Protein AF-A0A7V2WRG1-F1 (afdb_monomer_lite)

Structure (mmCIF, N/CA/C/O backbone):
data_AF-A0A7V2WRG1-F1
#
_entry.id   AF-A0A7V2WRG1-F1
#
loop_
_atom_site.group_PDB
_atom_site.id
_atom_site.type_symbol
_atom_site.label_atom_id
_atom_site.label_alt_id
_atom_site.label_comp_id
_atom_site.label_asym_id
_atom_site.label_entity_id
_atom_site.label_seq_id
_atom_site.pdbx_PDB_ins_code
_atom_site.Cartn_x
_atom_site.Cartn_y
_atom_site.Cartn_z
_atom_site.occupancy
_atom_site.B_iso_or_equiv
_atom_site.auth_seq_id
_atom_site.auth_comp_id
_atom_site.auth_asym_id
_atom_site.auth_atom_id
_atom_site.pdbx_PDB_model_num
ATOM 1 N N . MET A 1 1 ? 7.294 -21.183 -9.187 1.00 32.16 1 MET A N 1
ATOM 2 C CA . MET A 1 1 ? 8.563 -20.592 -9.661 1.00 32.16 1 MET A CA 1
ATOM 3 C C . MET A 1 1 ? 9.536 -20.656 -8.495 1.00 32.16 1 MET A C 1
ATOM 5 O O . MET A 1 1 ? 9.275 -20.019 -7.487 1.00 32.16 1 MET A O 1
ATOM 9 N N . ILE A 1 2 ? 10.554 -21.515 -8.558 1.00 26.09 2 ILE A N 1
ATOM 10 C CA . ILE A 1 2 ? 11.583 -21.594 -7.512 1.00 26.09 2 ILE A CA 1
ATOM 11 C C . ILE A 1 2 ? 12.592 -20.495 -7.839 1.00 26.09 2 ILE A C 1
ATOM 13 O O . ILE A 1 2 ? 13.328 -20.607 -8.816 1.00 26.09 2 ILE A O 1
ATOM 17 N N . LEU A 1 3 ? 12.572 -19.399 -7.081 1.00 34.22 3 LEU A N 1
ATOM 18 C CA . LEU A 1 3 ? 13.623 -18.389 -7.157 1.00 34.22 3 LEU A CA 1
ATOM 19 C C . LEU A 1 3 ? 14.890 -19.020 -6.568 1.00 34.22 3 LEU A C 1
ATOM 21 O O . LEU A 1 3 ? 14.953 -19.316 -5.376 1.00 34.22 3 LEU A O 1
ATOM 25 N N . HIS A 1 4 ? 15.878 -19.299 -7.416 1.00 38.72 4 HIS A N 1
ATOM 26 C CA . HIS A 1 4 ? 17.174 -19.842 -7.010 1.00 38.72 4 HIS A CA 1
ATOM 27 C C . HIS A 1 4 ? 18.020 -18.746 -6.336 1.00 38.72 4 HIS A C 1
ATOM 29 O O . HIS A 1 4 ? 19.005 -18.276 -6.893 1.00 38.72 4 HIS A O 1
ATOM 35 N N . LEU A 1 5 ? 17.639 -18.351 -5.117 1.00 47.91 5 LEU A N 1
ATOM 36 C CA . LEU A 1 5 ? 18.304 -17.304 -4.322 1.00 47.91 5 LEU A CA 1
ATOM 37 C C . LEU A 1 5 ? 19.679 -17.721 -3.756 1.00 47.91 5 LEU A C 1
ATOM 39 O O . LEU A 1 5 ? 20.337 -16.932 -3.088 1.00 47.91 5 LEU A O 1
ATOM 43 N N . ASN A 1 6 ? 20.130 -18.952 -4.017 1.00 47.25 6 ASN A N 1
ATOM 44 C CA . ASN A 1 6 ? 21.385 -19.498 -3.484 1.00 47.25 6 ASN A CA 1
ATOM 45 C C . ASN A 1 6 ? 22.584 -19.354 -4.445 1.00 47.25 6 ASN A C 1
ATOM 47 O O . ASN A 1 6 ? 23.668 -19.858 -4.144 1.00 47.25 6 ASN A O 1
ATOM 51 N N . ASP A 1 7 ? 22.418 -18.703 -5.600 1.00 56.53 7 ASP A N 1
ATOM 52 C CA . ASP A 1 7 ? 23.534 -18.401 -6.502 1.00 56.53 7 ASP A CA 1
ATOM 53 C C . ASP A 1 7 ? 24.287 -17.155 -6.005 1.00 56.53 7 ASP A C 1
ATOM 55 O O . ASP A 1 7 ? 23.718 -16.071 -5.899 1.00 56.53 7 ASP A O 1
ATOM 59 N N . LYS A 1 8 ? 25.590 -17.302 -5.728 1.00 58.03 8 LYS A N 1
ATOM 60 C CA . LYS A 1 8 ? 26.476 -16.220 -5.251 1.00 58.03 8 LYS A CA 1
ATOM 61 C C . LYS A 1 8 ? 26.601 -15.046 -6.233 1.00 58.03 8 LYS A C 1
ATOM 63 O O . LYS A 1 8 ? 27.118 -13.999 -5.856 1.00 58.03 8 LYS A O 1
ATOM 68 N N . ASN A 1 9 ? 26.148 -15.223 -7.473 1.00 62.94 9 ASN A N 1
ATOM 69 C CA . ASN A 1 9 ? 26.122 -14.204 -8.515 1.00 62.94 9 ASN A CA 1
ATOM 70 C C . ASN A 1 9 ? 24.710 -13.675 -8.811 1.00 62.94 9 ASN A C 1
ATOM 72 O O . ASN A 1 9 ? 24.570 -12.841 -9.707 1.00 62.94 9 ASN A O 1
ATOM 76 N N . HIS A 1 10 ? 23.674 -14.139 -8.100 1.00 63.53 10 HIS A N 1
ATOM 77 C CA . HIS A 1 10 ? 22.330 -13.586 -8.236 1.00 63.53 10 HIS A CA 1
ATOM 78 C C . HIS A 1 10 ? 22.312 -12.155 -7.706 1.00 63.53 10 HIS A C 1
ATOM 80 O O . HIS A 1 10 ? 22.733 -11.888 -6.580 1.00 63.53 10 HIS A O 1
ATOM 86 N N . ARG A 1 11 ? 21.847 -11.222 -8.535 1.00 73.94 11 ARG A N 1
ATOM 87 C CA . ARG A 1 11 ? 21.747 -9.807 -8.176 1.00 73.94 11 ARG A CA 1
ATOM 88 C C . ARG A 1 11 ? 20.296 -9.376 -8.290 1.00 73.94 11 ARG A C 1
ATOM 90 O O . ARG A 1 11 ? 19.741 -9.372 -9.388 1.00 73.94 11 ARG A O 1
ATOM 97 N N . GLY A 1 12 ? 19.716 -9.033 -7.149 1.00 82.75 12 GLY A N 1
ATOM 98 C CA . GLY A 1 12 ? 18.446 -8.335 -7.064 1.00 82.75 12 GLY A CA 1
ATOM 99 C C . GLY A 1 12 ? 18.640 -6.855 -7.355 1.00 82.75 12 GLY A C 1
ATOM 100 O O . GLY A 1 12 ? 19.574 -6.237 -6.838 1.00 82.75 12 GLY A O 1
ATOM 101 N N . THR A 1 13 ? 17.800 -6.288 -8.216 1.00 90.31 13 THR A N 1
ATOM 102 C CA . THR A 1 13 ? 17.862 -4.862 -8.551 1.00 90.31 13 THR A CA 1
ATOM 103 C C . THR A 1 13 ? 16.498 -4.185 -8.471 1.00 90.31 13 THR A C 1
ATOM 105 O O . THR A 1 13 ? 15.449 -4.821 -8.565 1.00 90.31 13 THR A O 1
ATOM 1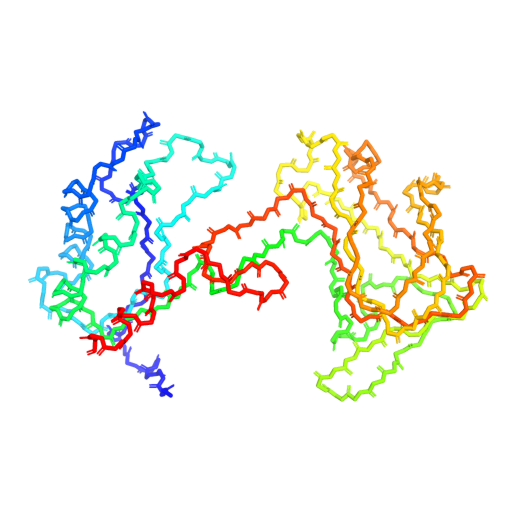08 N N . TYR A 1 14 ? 16.525 -2.868 -8.293 1.00 91.94 14 TYR A N 1
ATOM 109 C CA . TYR A 1 14 ? 15.358 -1.995 -8.315 1.00 91.94 14 TYR A CA 1
ATOM 110 C C . TYR A 1 14 ? 15.465 -1.059 -9.517 1.00 91.94 14 TYR A C 1
ATOM 112 O O . TYR A 1 14 ? 16.533 -0.488 -9.752 1.00 91.94 14 TYR A O 1
ATOM 120 N N . TRP A 1 15 ? 14.361 -0.868 -10.238 1.00 94.75 15 TRP A N 1
ATOM 121 C CA . TRP A 1 15 ? 14.263 0.142 -11.287 1.00 94.75 15 TRP A CA 1
ATOM 122 C C . TRP A 1 15 ? 12.974 0.948 -11.168 1.00 94.75 15 TRP A C 1
ATOM 124 O O . TRP A 1 15 ? 11.898 0.387 -10.965 1.00 94.75 15 TRP A O 1
ATOM 134 N N . ALA A 1 16 ? 13.097 2.252 -11.400 1.00 94.50 16 ALA A N 1
ATOM 135 C CA . ALA A 1 16 ? 11.997 3.184 -11.600 1.00 94.50 16 ALA A CA 1
ATOM 136 C C . ALA A 1 16 ? 12.381 4.240 -12.655 1.00 94.50 16 ALA A C 1
ATOM 138 O O . ALA A 1 16 ? 13.577 4.423 -12.903 1.00 94.50 16 ALA A O 1
ATOM 139 N N . PRO A 1 17 ? 11.412 4.963 -13.256 1.00 94.00 17 PRO A N 1
ATOM 140 C CA . PRO A 1 17 ? 11.664 5.931 -14.327 1.00 94.00 17 PRO A CA 1
ATOM 141 C C . PRO A 1 17 ? 12.723 6.999 -14.019 1.00 94.00 17 PRO A C 1
ATOM 143 O O . PRO A 1 17 ? 13.416 7.441 -14.930 1.00 94.00 17 PRO A O 1
ATOM 146 N N . PHE A 1 18 ? 12.903 7.374 -12.751 1.00 92.50 18 PHE A N 1
ATOM 147 C CA . PHE A 1 18 ? 13.941 8.316 -12.322 1.00 92.50 18 PHE A CA 1
ATOM 148 C C . PHE A 1 18 ? 15.380 7.823 -12.538 1.00 92.50 18 PHE A C 1
ATOM 150 O O . PHE A 1 18 ? 16.328 8.613 -12.498 1.00 92.50 18 PHE A O 1
ATOM 157 N N . TRP A 1 19 ? 15.580 6.519 -12.747 1.00 92.81 19 TRP A N 1
ATOM 158 C CA . TRP A 1 19 ? 16.906 5.948 -12.936 1.00 92.81 19 TRP A CA 1
ATOM 159 C C . TRP A 1 19 ? 17.431 6.270 -14.337 1.00 92.81 19 TRP A C 1
ATOM 161 O O . TRP A 1 19 ? 16.886 5.798 -15.332 1.00 92.81 19 TRP A O 1
ATOM 171 N N . GLY A 1 20 ? 18.507 7.058 -14.413 1.00 88.62 20 GLY A N 1
ATOM 172 C CA . GLY A 1 20 ? 19.062 7.562 -15.676 1.00 88.62 20 GLY A CA 1
ATOM 173 C C . GLY A 1 20 ? 18.433 8.872 -16.166 1.00 88.62 20 GLY A C 1
ATOM 174 O O . GLY A 1 20 ? 18.763 9.319 -17.259 1.00 88.62 20 GLY A O 1
ATOM 175 N N . ALA A 1 21 ? 17.548 9.485 -15.375 1.00 94.19 21 ALA A N 1
ATOM 176 C CA . ALA A 1 21 ? 16.927 10.775 -15.666 1.00 94.19 21 ALA A CA 1
ATOM 177 C C . ALA A 1 21 ? 17.610 11.936 -14.907 1.00 94.19 21 ALA A C 1
ATOM 179 O O . ALA A 1 21 ? 18.461 11.705 -14.044 1.00 94.19 21 ALA A O 1
ATOM 1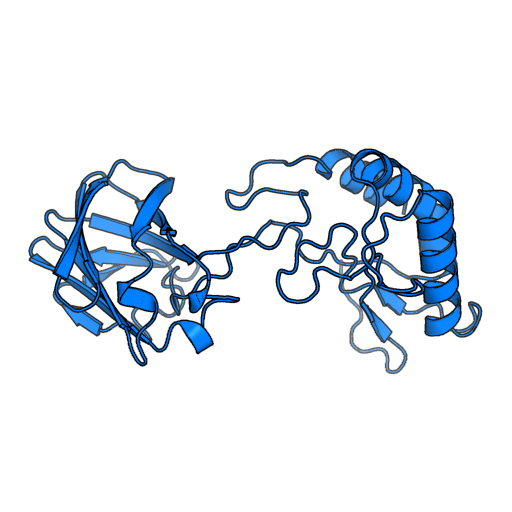80 N N . GLU A 1 22 ? 17.240 13.181 -15.218 1.00 94.19 22 GLU A N 1
ATOM 181 C CA . GLU A 1 22 ? 17.782 14.385 -14.564 1.00 94.19 22 GLU A CA 1
ATOM 182 C C . GLU A 1 22 ? 17.157 14.626 -13.181 1.00 94.19 22 GLU A C 1
ATOM 184 O O . GLU A 1 22 ? 17.801 15.192 -12.299 1.00 94.19 22 GLU A O 1
ATOM 189 N N . ASN A 1 23 ? 15.929 14.144 -12.971 1.00 93.44 23 ASN A N 1
ATOM 190 C CA . ASN A 1 23 ? 15.147 14.274 -11.741 1.00 93.44 23 ASN A CA 1
ATOM 191 C C . ASN A 1 23 ? 14.887 15.730 -11.351 1.00 93.44 23 ASN A C 1
ATOM 193 O O . ASN A 1 23 ? 15.087 16.160 -10.210 1.00 93.44 23 ASN A O 1
ATOM 197 N N . ASN A 1 24 ? 14.391 16.472 -12.331 1.00 94.94 24 ASN A N 1
ATOM 198 C CA . ASN A 1 24 ? 13.949 17.848 -12.273 1.00 94.94 24 ASN A CA 1
ATOM 199 C C . ASN A 1 24 ? 12.496 17.987 -12.777 1.00 94.94 24 ASN A C 1
ATOM 201 O O . ASN A 1 24 ? 12.188 18.822 -13.628 1.00 94.94 24 ASN A O 1
ATOM 205 N N . TYR A 1 25 ? 11.590 17.184 -12.206 1.00 93.19 25 TYR A N 1
ATOM 206 C CA . TYR A 1 25 ? 10.139 17.200 -12.462 1.00 93.19 25 TYR A CA 1
ATOM 207 C C . TYR A 1 25 ? 9.722 16.771 -13.876 1.00 93.19 25 TYR A C 1
ATOM 209 O O . TYR A 1 25 ? 8.586 17.013 -14.295 1.00 93.19 25 TYR A O 1
ATOM 217 N N . GLU A 1 26 ? 10.612 16.134 -14.632 1.00 94.19 26 GLU A N 1
ATOM 218 C CA . GLU A 1 26 ? 10.327 15.754 -16.004 1.00 94.19 26 GLU A CA 1
ATOM 219 C C . GLU A 1 26 ? 9.334 14.591 -16.111 1.00 94.19 26 GLU A C 1
ATOM 221 O O . GLU A 1 26 ? 9.288 13.652 -15.311 1.00 94.19 26 GLU A O 1
ATOM 226 N N . THR A 1 27 ? 8.541 14.643 -17.176 1.00 95.94 27 THR A N 1
ATOM 227 C CA . THR A 1 27 ? 7.775 13.496 -17.653 1.00 95.94 27 THR A CA 1
ATOM 228 C C . THR A 1 27 ? 8.506 12.913 -18.854 1.00 95.94 27 THR A C 1
ATOM 230 O O . THR A 1 27 ? 8.613 13.563 -19.893 1.00 95.94 27 THR A O 1
ATOM 233 N N . LEU A 1 28 ? 9.026 11.698 -18.705 1.00 96.06 28 LEU A N 1
ATOM 234 C CA . LEU A 1 28 ? 9.742 10.984 -19.750 1.00 96.06 28 LEU A CA 1
ATOM 235 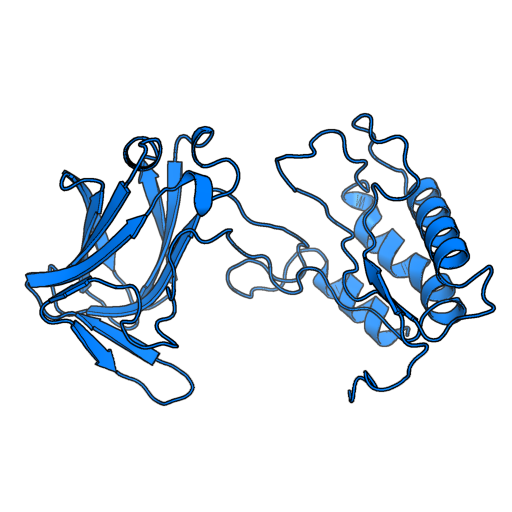C C . LEU A 1 28 ? 8.781 10.561 -20.857 1.00 96.06 28 LEU A C 1
ATOM 237 O O . LEU A 1 28 ? 7.714 9.990 -20.606 1.00 96.06 28 LEU A O 1
ATOM 241 N N . THR A 1 29 ? 9.214 10.778 -22.094 1.00 95.88 29 THR A N 1
ATOM 242 C CA . THR A 1 29 ? 8.633 10.114 -23.261 1.00 95.88 29 THR A CA 1
ATOM 243 C C . THR A 1 29 ? 8.922 8.612 -23.219 1.00 95.88 29 THR A C 1
ATOM 245 O O . THR A 1 29 ? 9.865 8.152 -22.568 1.00 95.88 29 THR A O 1
ATOM 248 N N . LEU A 1 30 ? 8.148 7.832 -23.976 1.00 97.31 30 LEU A N 1
ATOM 249 C CA . LEU A 1 30 ? 8.386 6.398 -24.157 1.00 97.31 30 LEU A CA 1
ATOM 250 C C . LEU A 1 30 ? 9.829 6.069 -24.586 1.00 97.31 30 LEU A C 1
ATOM 252 O O . LEU A 1 30 ? 10.411 5.106 -24.091 1.00 97.31 30 LEU A O 1
ATOM 256 N N . GLU A 1 31 ? 10.403 6.854 -25.499 1.00 97.25 31 GLU A N 1
ATOM 257 C CA . GLU A 1 31 ? 11.759 6.630 -26.017 1.00 97.25 31 GLU A CA 1
ATOM 258 C C . GLU A 1 31 ? 12.821 6.878 -24.945 1.00 97.25 31 GLU A C 1
ATOM 260 O O . GLU A 1 31 ? 13.695 6.035 -24.746 1.00 97.25 31 GLU A O 1
ATOM 265 N N . GLN A 1 32 ? 12.701 7.977 -24.195 1.00 97.00 32 GLN A N 1
ATOM 266 C CA . GLN A 1 32 ? 13.603 8.280 -23.080 1.00 97.00 32 GLN A CA 1
ATOM 267 C C . GLN A 1 32 ? 13.528 7.213 -21.987 1.00 97.00 32 GLN A C 1
ATOM 269 O O . GLN A 1 32 ? 14.558 6.770 -21.491 1.00 97.00 32 GLN A O 1
ATOM 274 N N . ALA A 1 33 ? 12.328 6.748 -21.636 1.00 97.50 33 ALA A N 1
ATOM 275 C CA . ALA A 1 33 ? 12.173 5.714 -20.619 1.00 97.50 33 ALA A CA 1
ATOM 276 C C . ALA A 1 33 ? 12.781 4.370 -21.047 1.00 97.50 33 ALA A C 1
ATOM 278 O O . ALA A 1 33 ? 13.430 3.712 -20.235 1.00 97.50 33 ALA A O 1
ATOM 279 N N . LEU A 1 34 ? 12.620 3.965 -22.313 1.00 98.25 34 LEU A N 1
ATOM 280 C CA . LEU A 1 34 ? 13.266 2.758 -22.847 1.00 98.25 34 LEU A CA 1
ATOM 281 C C . LEU A 1 34 ? 14.789 2.901 -22.892 1.00 98.25 34 LEU A C 1
ATOM 283 O O . LEU A 1 34 ? 15.486 1.961 -22.518 1.00 98.25 34 LEU A O 1
ATOM 287 N N . PHE A 1 35 ? 15.294 4.070 -23.293 1.00 97.75 35 PHE A N 1
ATOM 288 C CA . PHE A 1 35 ? 16.724 4.370 -23.281 1.00 97.75 35 PHE A CA 1
ATOM 289 C C . PHE A 1 35 ? 17.303 4.286 -21.862 1.00 97.75 35 PHE A C 1
ATOM 291 O O . PHE A 1 35 ? 18.276 3.572 -21.630 1.00 97.75 35 PHE A O 1
ATOM 298 N N . ASN A 1 36 ? 16.659 4.936 -20.892 1.00 97.12 36 ASN A N 1
ATOM 299 C CA . ASN A 1 36 ? 17.057 4.911 -19.485 1.00 97.12 36 ASN A CA 1
ATOM 300 C C . ASN A 1 36 ? 16.999 3.495 -18.897 1.00 97.12 36 ASN A C 1
ATOM 302 O O . ASN A 1 36 ? 17.883 3.087 -18.141 1.00 97.12 36 ASN A O 1
ATOM 306 N N . PHE A 1 37 ? 15.981 2.718 -19.272 1.00 97.81 37 PHE A N 1
ATOM 307 C CA . PHE A 1 37 ? 15.848 1.328 -18.852 1.00 97.81 37 PHE A CA 1
ATOM 308 C C . PHE A 1 37 ? 16.938 0.427 -19.447 1.00 97.81 37 PHE A C 1
ATOM 310 O O . PHE A 1 37 ? 17.518 -0.392 -18.737 1.00 97.81 37 PHE A O 1
ATOM 317 N N . GLU A 1 38 ? 17.277 0.588 -20.726 1.00 97.12 38 GLU A N 1
ATOM 318 C CA . GLU A 1 38 ? 18.397 -0.133 -21.337 1.00 97.12 38 GLU A CA 1
ATOM 319 C C . GLU A 1 38 ? 19.743 0.285 -20.728 1.00 97.12 38 GLU A C 1
ATOM 321 O O . GLU A 1 38 ? 20.586 -0.571 -20.452 1.00 97.12 38 GLU A O 1
ATOM 326 N N . TYR A 1 39 ? 19.941 1.579 -20.462 1.00 95.38 39 TYR A N 1
ATOM 327 C CA . TYR A 1 39 ? 21.124 2.091 -19.770 1.00 95.38 39 TYR A CA 1
ATOM 328 C C . TYR A 1 39 ? 21.282 1.445 -18.383 1.00 95.38 39 TYR A C 1
ATOM 330 O O . TYR A 1 39 ? 22.359 0.940 -18.056 1.00 95.38 39 TYR A O 1
ATOM 338 N N . PHE A 1 40 ? 20.192 1.351 -17.613 1.00 95.25 40 PHE A N 1
ATOM 339 C CA . PHE A 1 40 ? 20.145 0.618 -16.344 1.00 95.25 40 PHE A CA 1
ATOM 340 C C . PHE A 1 40 ? 20.544 -0.841 -16.492 1.00 95.25 40 PHE A C 1
ATOM 342 O O . PHE A 1 40 ? 21.446 -1.316 -15.799 1.00 95.25 40 PHE A O 1
ATOM 349 N N . LEU A 1 41 ? 19.897 -1.551 -17.413 1.00 94.38 41 LEU A N 1
ATOM 350 C CA . LEU A 1 41 ? 20.145 -2.969 -17.625 1.00 94.38 41 LEU A CA 1
ATOM 351 C C . LEU A 1 41 ? 21.594 -3.231 -18.033 1.00 94.38 41 LEU A C 1
ATOM 353 O O . LEU A 1 41 ? 22.224 -4.143 -17.497 1.00 94.38 41 LEU A O 1
ATOM 357 N N . ASN A 1 42 ? 22.163 -2.407 -18.912 1.00 93.00 42 ASN A N 1
ATOM 358 C CA . ASN A 1 42 ? 23.575 -2.490 -19.275 1.00 93.00 42 ASN A CA 1
ATOM 359 C C . ASN A 1 42 ? 24.493 -2.248 -18.074 1.00 93.00 42 ASN A C 1
ATOM 361 O O . ASN A 1 42 ? 25.461 -2.986 -17.896 1.00 93.00 42 ASN A O 1
ATOM 365 N N . TYR A 1 43 ? 24.186 -1.263 -17.230 1.00 90.69 43 TYR A N 1
ATOM 366 C CA . TYR A 1 43 ? 24.970 -0.984 -16.029 1.00 90.69 43 TYR A CA 1
ATOM 367 C C . TYR A 1 43 ? 24.975 -2.180 -15.065 1.00 90.69 43 TYR A C 1
ATOM 369 O O . TYR A 1 43 ? 26.040 -2.684 -14.703 1.00 90.69 43 TYR A O 1
ATOM 377 N N . VAL A 1 44 ? 23.799 -2.701 -14.699 1.00 90.38 44 VAL A N 1
ATOM 378 C CA . VAL A 1 44 ? 23.694 -3.770 -13.686 1.00 90.38 44 VAL A CA 1
ATOM 379 C C . VAL A 1 44 ? 24.168 -5.135 -14.189 1.00 90.38 44 VAL A C 1
ATOM 381 O O . VAL A 1 44 ? 24.616 -5.964 -13.394 1.00 90.38 44 VAL A O 1
ATOM 384 N N . THR A 1 45 ? 24.123 -5.363 -15.505 1.00 89.19 45 THR A N 1
ATOM 385 C CA . THR A 1 45 ? 24.588 -6.611 -16.135 1.00 89.19 45 THR A CA 1
ATOM 386 C C . THR A 1 45 ? 26.027 -6.557 -16.638 1.00 89.19 45 THR A C 1
ATOM 388 O O . THR A 1 45 ? 26.478 -7.532 -17.237 1.00 89.19 45 THR A O 1
ATOM 391 N N . ASN A 1 46 ? 26.759 -5.456 -16.431 1.00 87.81 46 ASN A N 1
ATOM 392 C CA . ASN A 1 46 ? 28.072 -5.240 -17.044 1.00 87.81 46 ASN A CA 1
ATOM 393 C C . ASN A 1 46 ? 28.039 -5.467 -18.570 1.00 87.81 46 ASN A C 1
ATOM 395 O O . ASN A 1 46 ? 28.671 -6.384 -19.094 1.00 87.81 46 ASN A O 1
ATOM 399 N N . GLN A 1 47 ? 27.236 -4.666 -19.274 1.00 87.44 47 GLN A N 1
ATOM 400 C CA . GLN A 1 47 ? 27.048 -4.734 -20.729 1.00 87.44 47 GLN A CA 1
ATOM 401 C C . GLN A 1 47 ? 26.560 -6.114 -21.216 1.00 87.44 47 GLN A C 1
ATOM 403 O O . GLN A 1 47 ? 26.964 -6.599 -22.271 1.00 87.44 47 GLN A O 1
ATOM 408 N N . GLY A 1 48 ? 25.699 -6.777 -20.435 1.00 84.12 48 GLY A N 1
ATOM 409 C CA . GLY A 1 48 ? 25.139 -8.088 -20.772 1.00 84.12 48 GLY A CA 1
ATOM 410 C C . GLY A 1 48 ? 26.042 -9.288 -20.469 1.00 84.12 48 GLY A C 1
ATOM 411 O O . GLY A 1 48 ? 25.698 -10.402 -20.852 1.00 84.12 48 GLY A O 1
ATOM 412 N N . GLN A 1 49 ? 27.168 -9.107 -19.773 1.00 84.88 49 GLN A N 1
ATOM 413 C CA . GLN A 1 49 ? 28.031 -10.226 -19.362 1.00 84.88 49 GLN A CA 1
ATOM 414 C C . GLN A 1 49 ? 27.466 -11.002 -18.159 1.00 84.88 49 GLN A C 1
ATOM 416 O O . GLN A 1 49 ? 27.722 -12.194 -18.010 1.00 84.88 49 GLN A O 1
ATOM 421 N N . SER A 1 50 ? 26.661 -10.339 -17.328 1.00 85.06 50 SER A N 1
ATOM 422 C CA . SER A 1 50 ? 26.104 -10.862 -16.077 1.00 85.06 50 SER A CA 1
ATOM 423 C C . SER A 1 50 ? 24.577 -10.779 -16.086 1.00 85.06 50 SER A C 1
ATOM 425 O O . SER A 1 50 ? 23.980 -9.958 -15.395 1.00 85.06 50 SER A O 1
ATOM 427 N N . THR A 1 51 ? 23.928 -11.626 -16.888 1.00 83.00 51 THR A N 1
ATOM 428 C CA . THR A 1 51 ? 22.461 -11.620 -17.083 1.00 83.00 51 THR A CA 1
ATOM 429 C C . THR A 1 51 ? 21.691 -12.466 -16.071 1.00 83.00 51 THR A C 1
ATOM 431 O O . THR A 1 51 ? 20.467 -12.555 -16.149 1.00 83.00 51 THR A O 1
ATOM 434 N N . ASN A 1 52 ? 22.371 -13.078 -15.096 1.00 84.44 52 ASN A N 1
ATOM 435 C CA . ASN A 1 52 ? 21.736 -13.822 -14.002 1.00 84.44 52 ASN A CA 1
ATOM 436 C C . ASN A 1 52 ? 21.165 -12.895 -12.909 1.00 84.44 52 ASN A C 1
ATOM 438 O O . ASN A 1 52 ? 21.371 -13.112 -11.717 1.00 84.44 52 ASN A O 1
ATOM 442 N N . GLN A 1 53 ? 20.487 -11.828 -13.327 1.00 86.38 53 GLN A N 1
ATOM 443 C CA . GLN A 1 53 ? 19.897 -10.818 -12.452 1.00 86.38 53 GLN A CA 1
ATOM 444 C C . GLN A 1 53 ? 18.380 -10.811 -12.594 1.00 86.38 53 GLN A C 1
ATOM 446 O O . GLN A 1 53 ? 17.838 -11.119 -13.661 1.00 86.38 53 GLN A O 1
ATOM 451 N N . VAL A 1 54 ? 17.705 -10.461 -11.509 1.00 91.25 54 VAL A N 1
ATOM 452 C CA . VAL A 1 54 ? 16.259 -10.262 -11.471 1.00 91.25 54 VAL A CA 1
ATOM 453 C C . VAL A 1 54 ? 16.015 -8.831 -11.026 1.00 91.25 54 VAL A C 1
ATOM 455 O O . VAL A 1 54 ? 16.616 -8.346 -10.067 1.00 91.25 54 VAL A O 1
ATOM 458 N N . ILE A 1 55 ? 15.109 -8.153 -11.723 1.00 94.38 55 ILE A N 1
ATOM 459 C CA . ILE A 1 55 ? 14.623 -6.851 -11.275 1.00 94.38 55 ILE A CA 1
ATOM 460 C C . ILE A 1 55 ? 13.591 -7.127 -10.191 1.00 94.38 55 ILE A C 1
ATOM 462 O O . ILE A 1 55 ? 12.424 -7.318 -10.498 1.00 94.38 55 ILE A O 1
ATOM 466 N N . GLU A 1 56 ? 14.006 -7.230 -8.937 1.00 92.81 56 GLU A N 1
ATOM 467 C CA . GLU A 1 56 ? 13.126 -7.571 -7.812 1.00 92.81 56 GLU A CA 1
ATOM 468 C C . GLU A 1 56 ? 12.006 -6.550 -7.619 1.00 92.81 56 GLU A C 1
ATOM 470 O O . GLU A 1 56 ? 10.905 -6.904 -7.201 1.00 92.81 56 GLU A O 1
ATOM 475 N N . GLN A 1 57 ? 12.280 -5.292 -7.963 1.00 93.50 57 GLN A N 1
ATOM 476 C CA . GLN A 1 57 ? 11.331 -4.197 -7.849 1.00 93.50 57 GLN A CA 1
ATOM 477 C C . GLN A 1 57 ? 11.284 -3.408 -9.157 1.00 93.50 57 GLN A C 1
ATOM 479 O O . GLN A 1 57 ? 12.059 -2.476 -9.376 1.00 93.50 57 GLN A O 1
ATOM 484 N N . PHE A 1 58 ? 10.379 -3.808 -10.047 1.00 95.94 58 PHE A N 1
ATOM 485 C CA . PHE A 1 58 ? 10.105 -3.107 -11.293 1.00 95.94 58 PHE A CA 1
ATOM 486 C C . PHE A 1 58 ? 8.956 -2.112 -11.088 1.00 95.94 58 PHE A C 1
ATOM 488 O O . PHE A 1 58 ? 7.781 -2.482 -11.116 1.00 95.94 58 PHE A O 1
ATOM 495 N N . ASN A 1 59 ? 9.315 -0.853 -10.837 1.00 95.12 59 ASN A N 1
ATOM 496 C CA . ASN A 1 59 ? 8.414 0.206 -10.396 1.00 95.12 59 ASN A CA 1
ATOM 497 C C . ASN A 1 59 ? 8.180 1.243 -11.506 1.00 95.12 59 ASN A C 1
ATOM 499 O O . ASN A 1 59 ? 8.825 2.284 -11.552 1.00 95.12 59 ASN A O 1
ATOM 503 N N . PHE A 1 60 ? 7.286 0.950 -12.449 1.00 95.06 60 PHE A N 1
ATOM 504 C CA . PHE A 1 60 ? 7.038 1.795 -13.628 1.00 95.06 60 PHE A CA 1
ATOM 505 C C . PHE A 1 60 ? 6.084 2.978 -13.382 1.00 95.06 60 PHE A C 1
ATOM 507 O O . PHE A 1 60 ? 5.909 3.808 -14.277 1.00 95.06 60 PHE A O 1
ATOM 514 N N . VAL A 1 61 ? 5.489 3.074 -12.190 1.00 93.62 61 VAL A N 1
ATOM 515 C CA . VAL A 1 61 ? 4.681 4.211 -11.727 1.00 93.62 61 VAL A CA 1
ATOM 516 C C . VAL A 1 61 ? 5.242 4.647 -10.378 1.00 93.62 61 VAL A C 1
ATOM 518 O O . VAL A 1 61 ? 5.209 3.881 -9.428 1.00 93.62 61 VAL A O 1
ATOM 521 N N . ASP A 1 62 ? 5.753 5.875 -10.277 1.00 87.75 62 ASP A N 1
ATOM 522 C CA . ASP A 1 62 ? 6.242 6.415 -9.006 1.00 87.75 62 ASP A CA 1
ATOM 523 C C . ASP A 1 62 ? 5.382 7.599 -8.555 1.00 87.75 62 ASP A C 1
ATOM 525 O O . ASP A 1 62 ? 5.368 8.673 -9.170 1.00 87.75 62 ASP A O 1
ATOM 529 N N . ASN A 1 63 ? 4.649 7.391 -7.462 1.00 89.25 63 ASN A N 1
ATOM 530 C CA . ASN A 1 63 ? 3.884 8.423 -6.779 1.00 89.25 63 ASN A CA 1
ATOM 531 C C . ASN A 1 63 ? 4.431 8.753 -5.379 1.00 89.25 63 ASN A C 1
ATOM 533 O O . ASN A 1 63 ? 3.703 9.340 -4.577 1.00 89.25 63 ASN A O 1
ATOM 537 N N . THR A 1 64 ? 5.696 8.418 -5.090 1.00 86.00 64 THR A N 1
ATOM 538 C CA . THR A 1 64 ? 6.318 8.630 -3.777 1.00 86.00 64 THR A CA 1
ATOM 539 C C . THR A 1 64 ? 6.318 10.121 -3.399 1.00 86.00 64 THR A C 1
ATOM 541 O O . THR A 1 64 ? 6.953 10.932 -4.077 1.00 86.00 64 THR A O 1
ATOM 544 N N . PRO A 1 65 ? 5.664 10.527 -2.295 1.00 82.44 65 PRO A N 1
ATOM 545 C CA . PRO A 1 65 ? 5.431 11.945 -2.020 1.00 82.44 65 PRO A CA 1
ATOM 546 C C . PRO A 1 65 ? 6.684 12.772 -1.688 1.00 82.44 65 PRO A C 1
ATOM 548 O O . PRO A 1 65 ? 6.680 13.985 -1.884 1.00 82.44 65 PRO A O 1
ATOM 551 N N . TYR A 1 66 ? 7.751 12.143 -1.179 1.00 81.19 66 TYR A N 1
ATOM 552 C CA . TYR A 1 66 ? 8.995 12.831 -0.796 1.00 81.19 66 TYR A CA 1
ATOM 553 C C . TYR A 1 66 ? 9.894 13.207 -1.973 1.00 81.19 66 TYR A C 1
ATOM 555 O O . TYR A 1 66 ? 10.806 14.013 -1.798 1.00 81.19 66 TYR A O 1
ATOM 563 N N . PHE A 1 67 ? 9.629 12.658 -3.157 1.00 84.38 67 PHE A N 1
ATOM 564 C CA . PHE A 1 67 ? 10.470 12.847 -4.332 1.00 84.38 67 PHE A CA 1
ATOM 565 C C . PHE A 1 67 ? 9.660 13.406 -5.509 1.00 84.38 67 PHE A C 1
ATOM 567 O O . PHE A 1 67 ? 9.552 12.774 -6.560 1.00 84.38 67 PHE A O 1
ATOM 574 N N . PRO A 1 68 ? 9.049 14.597 -5.360 1.00 85.00 68 PRO A N 1
ATOM 575 C CA . PRO A 1 68 ? 8.186 15.161 -6.397 1.00 85.00 68 PRO A CA 1
ATOM 576 C C . PRO A 1 68 ? 8.949 15.513 -7.681 1.00 85.00 68 PRO A C 1
ATOM 578 O O . PRO A 1 68 ? 8.332 15.619 -8.737 1.00 85.00 68 PRO A O 1
ATOM 581 N N . ASN A 1 69 ? 10.269 15.682 -7.584 1.00 91.38 69 ASN A N 1
ATOM 582 C CA . ASN A 1 69 ? 11.168 15.975 -8.690 1.00 91.38 69 ASN A CA 1
ATOM 583 C C . ASN A 1 69 ? 11.611 14.728 -9.467 1.00 91.38 69 ASN A C 1
ATOM 585 O O . ASN A 1 69 ? 12.198 14.887 -10.532 1.00 91.38 69 ASN A O 1
ATOM 589 N N . HIS A 1 70 ? 11.363 13.513 -8.966 1.00 94.06 70 HIS A N 1
ATOM 590 C CA . HIS A 1 70 ? 11.688 12.295 -9.705 1.00 94.06 70 HIS A CA 1
ATOM 591 C C . HIS A 1 70 ? 11.002 12.284 -11.065 1.00 94.06 70 HIS A C 1
ATOM 593 O O . HIS A 1 70 ? 9.815 12.607 -11.177 1.00 94.06 70 HIS A O 1
ATOM 599 N N . ALA A 1 71 ? 11.754 11.865 -12.080 1.00 95.00 71 ALA A N 1
ATOM 600 C CA . ALA A 1 71 ? 11.203 11.679 -13.405 1.00 95.00 71 ALA A CA 1
ATOM 601 C C . ALA A 1 71 ? 10.092 10.627 -13.379 1.00 95.00 71 ALA A C 1
ATOM 603 O O . ALA A 1 71 ? 10.190 9.604 -12.693 1.00 95.00 71 ALA A O 1
ATOM 604 N N . LYS A 1 72 ? 9.042 10.861 -14.163 1.00 95.44 72 LYS A N 1
ATOM 605 C CA . LYS A 1 72 ? 7.894 9.953 -14.271 1.00 95.44 72 LYS A CA 1
ATOM 606 C C . LYS A 1 72 ? 7.680 9.553 -15.710 1.00 95.44 72 LYS A C 1
ATOM 608 O O . LYS A 1 72 ? 7.875 10.355 -16.614 1.00 95.44 72 LYS A O 1
ATOM 613 N N . LEU A 1 73 ? 7.233 8.326 -15.935 1.00 95.19 73 LEU A N 1
ATOM 614 C CA . LEU A 1 73 ? 6.752 7.943 -17.253 1.00 95.19 73 LEU A CA 1
ATOM 615 C C . LEU A 1 73 ? 5.376 8.571 -17.494 1.00 95.19 73 LEU A C 1
ATOM 617 O O . LEU A 1 73 ? 4.523 8.546 -16.604 1.00 95.19 73 LEU A O 1
ATOM 621 N N . ALA A 1 74 ? 5.155 9.116 -18.691 1.00 93.19 74 ALA A N 1
ATOM 622 C CA . ALA A 1 74 ? 3.842 9.615 -19.074 1.00 93.19 74 ALA A CA 1
ATOM 623 C C . ALA A 1 74 ? 2.784 8.512 -18.925 1.00 93.19 74 ALA A C 1
ATOM 625 O O . ALA A 1 74 ? 2.952 7.389 -19.408 1.00 93.19 74 ALA A O 1
ATOM 626 N N . GLU A 1 75 ? 1.673 8.842 -18.275 1.00 93.06 75 GLU A N 1
ATOM 627 C CA . GLU A 1 75 ? 0.631 7.891 -17.899 1.00 93.06 75 GLU A CA 1
ATOM 628 C C . GLU A 1 75 ? 0.085 7.087 -19.106 1.00 93.06 75 GLU A C 1
ATOM 630 O O . GLU A 1 75 ? -0.211 5.892 -19.003 1.00 93.06 75 GLU A O 1
ATOM 635 N N . GLN A 1 76 ? -0.030 7.729 -20.269 1.00 94.62 76 GLN A N 1
ATOM 636 C CA . GLN A 1 76 ? -0.473 7.116 -21.524 1.00 94.62 76 GLN A CA 1
ATOM 637 C C . GLN A 1 76 ? 0.554 6.163 -22.161 1.00 94.62 76 GLN A C 1
ATOM 639 O O . GLN A 1 76 ? 0.192 5.353 -23.019 1.00 94.62 76 GLN A O 1
ATOM 644 N N . ASP A 1 77 ? 1.824 6.248 -21.759 1.00 97.00 77 ASP A N 1
ATOM 645 C CA . ASP A 1 77 ? 2.926 5.481 -22.342 1.00 97.00 77 ASP A CA 1
ATOM 646 C C . ASP A 1 77 ? 3.353 4.283 -21.487 1.00 97.00 77 ASP A C 1
ATOM 648 O O . ASP A 1 77 ? 4.017 3.388 -22.010 1.00 97.00 77 ASP A O 1
ATOM 652 N N . VAL A 1 78 ? 2.907 4.183 -20.229 1.00 97.06 78 VAL A N 1
ATOM 653 C CA . VAL A 1 78 ? 3.227 3.064 -19.317 1.00 97.06 78 VAL A CA 1
ATOM 654 C C . VAL A 1 78 ? 2.959 1.696 -19.951 1.00 97.06 78 VAL A C 1
ATOM 656 O O . VAL A 1 78 ? 3.849 0.847 -20.012 1.00 97.06 78 VAL A O 1
ATOM 659 N N . ALA A 1 79 ? 1.763 1.477 -20.503 1.00 97.50 79 ALA A N 1
ATOM 660 C CA . ALA A 1 79 ? 1.421 0.194 -21.121 1.00 97.50 79 ALA A CA 1
ATOM 661 C C . ALA A 1 79 ? 2.304 -0.128 -22.345 1.00 97.50 79 ALA A C 1
ATOM 663 O O . ALA A 1 79 ? 2.693 -1.280 -22.550 1.00 97.50 79 ALA A O 1
ATOM 664 N N . LYS A 1 80 ? 2.655 0.886 -23.151 1.00 98.19 80 LYS A N 1
ATOM 665 C CA . LYS A 1 80 ? 3.537 0.720 -24.319 1.00 98.19 80 LYS A CA 1
ATOM 666 C C . LYS A 1 80 ? 4.979 0.455 -23.899 1.00 98.19 80 LYS A C 1
ATOM 668 O O . LYS A 1 80 ? 5.648 -0.352 -24.540 1.00 98.19 80 LYS A O 1
ATOM 673 N N . PHE A 1 81 ? 5.446 1.105 -22.837 1.00 98.38 81 PHE A N 1
ATOM 674 C CA . PHE A 1 81 ? 6.759 0.870 -22.245 1.00 98.38 81 PHE A CA 1
ATOM 675 C C . PHE A 1 81 ? 6.889 -0.578 -21.777 1.00 98.38 81 PHE A C 1
ATOM 677 O O . PHE A 1 81 ? 7.818 -1.258 -22.202 1.00 98.38 81 PHE A O 1
ATOM 684 N N . LEU A 1 82 ? 5.915 -1.089 -21.014 1.00 98.00 82 LEU A N 1
ATOM 685 C CA . LEU A 1 82 ? 5.890 -2.488 -20.567 1.00 98.00 82 LEU A CA 1
ATOM 686 C C . LEU A 1 82 ? 5.921 -3.479 -21.737 1.00 98.00 82 LEU A C 1
ATOM 688 O O . LEU A 1 82 ? 6.603 -4.496 -21.681 1.00 98.00 82 LEU A O 1
ATOM 692 N N . GLN A 1 83 ? 5.219 -3.183 -22.831 1.00 97.88 83 GLN A N 1
ATOM 693 C CA . GLN A 1 83 ? 5.270 -4.024 -24.026 1.00 97.88 83 GLN A CA 1
ATOM 694 C C . GLN A 1 83 ? 6.638 -3.958 -24.726 1.00 97.88 83 GLN A C 1
ATOM 696 O O . GLN A 1 83 ? 7.163 -4.980 -25.168 1.00 97.88 83 GLN A O 1
ATOM 701 N N . LYS A 1 84 ? 7.216 -2.759 -24.859 1.00 98.25 84 LYS A N 1
ATOM 702 C CA . LYS A 1 84 ? 8.495 -2.540 -25.551 1.00 98.25 84 LYS A CA 1
ATOM 703 C C . LYS A 1 84 ? 9.719 -2.894 -24.706 1.00 98.25 84 LYS A C 1
ATOM 705 O O . LYS A 1 84 ? 10.799 -3.023 -25.272 1.00 98.25 84 LYS A O 1
ATOM 710 N N . SER A 1 85 ? 9.567 -3.103 -23.401 1.00 98.06 85 SER A N 1
ATOM 711 C CA . SER A 1 85 ? 10.643 -3.543 -22.511 1.00 98.06 85 SER A CA 1
ATOM 712 C C . SER A 1 85 ? 10.941 -5.045 -22.624 1.00 98.06 85 SER A C 1
ATOM 714 O O . SER A 1 85 ? 12.029 -5.473 -22.245 1.00 98.06 85 SER A O 1
ATOM 716 N N . VAL A 1 86 ? 10.031 -5.846 -23.203 1.00 98.00 86 VAL A N 1
ATOM 717 C CA . VAL A 1 86 ? 10.179 -7.309 -23.364 1.00 98.00 86 VAL A CA 1
ATOM 718 C C . VAL A 1 86 ? 11.532 -7.720 -23.968 1.00 98.00 86 VAL A C 1
ATOM 720 O O . VAL A 1 86 ? 12.186 -8.586 -23.384 1.00 98.00 86 VAL A O 1
ATOM 723 N N . PRO A 1 87 ? 12.004 -7.147 -25.098 1.00 97.69 87 PRO A N 1
ATOM 724 C CA . PRO A 1 87 ? 13.282 -7.556 -25.681 1.00 97.69 87 PRO A CA 1
ATOM 725 C C . PRO A 1 87 ? 14.469 -7.254 -24.759 1.00 97.69 87 PRO A C 1
ATOM 727 O O . PRO A 1 87 ? 15.404 -8.048 -24.688 1.00 97.69 87 PRO A O 1
ATOM 730 N N . LEU A 1 88 ? 14.413 -6.138 -24.024 1.00 97.19 88 LEU A N 1
ATOM 731 C CA . LEU A 1 88 ? 15.445 -5.749 -23.065 1.00 97.19 88 LEU A CA 1
ATOM 732 C C . LEU A 1 88 ? 15.468 -6.710 -21.872 1.00 97.19 88 LEU A C 1
ATOM 734 O O . LEU A 1 88 ? 16.526 -7.214 -21.508 1.00 97.19 88 LEU A O 1
ATOM 738 N N . LEU A 1 89 ? 14.301 -7.042 -21.319 1.00 96.00 89 LEU A N 1
ATOM 739 C CA . LEU A 1 89 ? 14.173 -8.012 -20.231 1.00 96.00 89 LEU A CA 1
ATOM 740 C C . LEU A 1 89 ? 14.703 -9.394 -20.639 1.00 96.00 89 LEU A C 1
ATOM 742 O O . LEU A 1 89 ? 15.533 -9.951 -19.932 1.00 96.00 89 LEU A O 1
ATOM 746 N N . LYS A 1 90 ? 14.337 -9.907 -21.822 1.00 94.81 90 LYS A N 1
ATOM 747 C CA . LYS A 1 90 ? 14.875 -11.185 -22.334 1.00 94.81 90 LYS A CA 1
ATOM 748 C C . LYS A 1 90 ? 16.390 -11.184 -22.503 1.00 94.81 90 LYS A C 1
ATOM 750 O O . LYS A 1 90 ? 17.032 -12.214 -22.318 1.00 94.81 90 LYS A O 1
ATOM 755 N N . LYS A 1 91 ? 16.950 -10.045 -22.911 1.00 94.44 91 LYS A N 1
ATOM 756 C CA . LYS A 1 91 ? 18.387 -9.896 -23.147 1.00 94.44 91 LYS A CA 1
ATOM 757 C C . LYS A 1 91 ? 19.172 -9.801 -21.839 1.00 94.44 91 LYS A C 1
ATOM 759 O O . LYS A 1 91 ? 20.267 -10.349 -21.759 1.00 94.44 91 LYS A O 1
ATOM 764 N N . TYR A 1 92 ? 18.631 -9.112 -20.836 1.00 93.44 92 TYR A N 1
ATOM 765 C CA . TYR A 1 92 ? 19.402 -8.653 -19.680 1.00 93.44 92 TYR A CA 1
ATOM 766 C C . TYR A 1 92 ? 18.953 -9.207 -18.322 1.00 93.44 92 TYR A C 1
ATOM 768 O O . TYR A 1 92 ? 19.666 -8.992 -17.343 1.00 93.44 92 TYR A O 1
ATOM 776 N N . SER A 1 93 ? 17.815 -9.892 -18.205 1.00 91.38 93 SER A N 1
ATOM 777 C CA . SER A 1 93 ? 17.332 -10.420 -16.922 1.00 91.38 93 SER A CA 1
ATOM 778 C C . SER A 1 93 ? 16.831 -11.863 -17.015 1.00 91.38 93 SER A C 1
ATOM 780 O O . SER A 1 93 ? 16.586 -12.408 -18.091 1.00 91.38 93 SER A O 1
ATOM 782 N N . LYS A 1 94 ? 16.690 -12.506 -15.852 1.00 90.94 94 LYS A N 1
ATOM 783 C CA . LYS A 1 94 ? 16.008 -13.802 -15.686 1.00 90.94 94 LYS A CA 1
ATOM 784 C C . LYS A 1 94 ? 14.544 -13.662 -15.283 1.00 90.94 94 LYS A C 1
ATOM 786 O O . LYS A 1 94 ? 13.852 -14.666 -15.148 1.00 90.94 94 LYS A O 1
ATOM 791 N N . GLY A 1 95 ? 14.082 -12.434 -15.075 1.00 91.56 95 GLY A N 1
ATOM 792 C CA . GLY A 1 95 ? 12.730 -12.135 -14.633 1.00 91.56 95 GLY A CA 1
ATOM 793 C C . GLY A 1 95 ? 12.646 -10.788 -13.931 1.00 91.56 95 GLY A C 1
ATOM 794 O O . GLY A 1 95 ? 13.617 -10.025 -13.874 1.00 91.56 95 GLY A O 1
ATOM 795 N N . TYR A 1 96 ? 11.463 -10.513 -13.394 1.00 95.06 96 TYR A N 1
ATOM 796 C CA . TYR A 1 96 ? 11.188 -9.329 -12.599 1.00 95.06 96 TYR A CA 1
ATOM 797 C C . TYR A 1 96 ? 10.144 -9.629 -11.512 1.00 95.06 96 TYR A C 1
ATOM 799 O O . TYR A 1 96 ? 9.322 -10.535 -11.658 1.00 95.06 96 TYR A O 1
ATOM 807 N N . GLY A 1 97 ? 10.179 -8.850 -10.437 1.00 94.81 97 GLY A N 1
ATOM 808 C CA . GLY A 1 97 ? 9.134 -8.686 -9.436 1.00 94.81 97 GLY A CA 1
ATOM 809 C C . GLY A 1 97 ? 8.552 -7.275 -9.521 1.00 94.81 97 GLY A C 1
ATOM 810 O O . GLY A 1 97 ? 9.178 -6.360 -10.053 1.00 94.81 97 GLY A O 1
ATOM 811 N N . LEU A 1 98 ? 7.320 -7.100 -9.049 1.00 94.88 98 LEU A N 1
ATOM 812 C CA . LEU A 1 98 ? 6.625 -5.813 -9.074 1.00 94.88 98 LEU A CA 1
ATOM 813 C C . LEU A 1 98 ? 6.657 -5.147 -7.702 1.00 94.88 98 LEU A C 1
ATOM 815 O O . LEU A 1 98 ? 6.420 -5.805 -6.690 1.00 94.88 98 LEU A O 1
ATOM 819 N N . TRP A 1 99 ? 6.860 -3.831 -7.693 1.00 86.88 99 TRP A N 1
ATOM 820 C CA . TRP A 1 99 ? 6.735 -2.988 -6.505 1.00 86.88 99 TRP A CA 1
ATOM 821 C C . TRP A 1 99 ? 5.611 -1.962 -6.712 1.00 86.88 99 TRP A C 1
ATOM 823 O O . TRP A 1 99 ? 5.840 -0.932 -7.325 1.00 86.88 99 TRP A O 1
ATOM 833 N N . ALA A 1 100 ? 4.367 -2.210 -6.306 1.00 84.38 100 ALA A N 1
ATOM 834 C CA . ALA A 1 100 ? 3.815 -3.438 -5.732 1.00 84.38 100 ALA A CA 1
ATOM 835 C C . ALA A 1 100 ? 2.740 -4.045 -6.648 1.00 84.38 100 ALA A C 1
ATOM 837 O O . ALA A 1 100 ? 2.065 -3.341 -7.386 1.00 84.38 100 ALA A O 1
ATOM 838 N N . TYR A 1 101 ? 2.564 -5.370 -6.602 1.00 91.75 101 TYR A N 1
ATOM 839 C CA . TYR A 1 101 ? 1.525 -6.065 -7.382 1.00 91.75 101 TYR A CA 1
ATOM 840 C C . TYR A 1 101 ? 0.102 -5.596 -7.034 1.00 91.75 101 TYR A C 1
ATOM 842 O O . TYR A 1 101 ? -0.764 -5.549 -7.901 1.00 91.75 101 TYR A O 1
ATOM 850 N N . ARG A 1 102 ? -0.115 -5.236 -5.768 1.00 94.19 102 ARG A N 1
ATOM 851 C CA . ARG A 1 102 ? -1.334 -4.621 -5.251 1.00 94.19 102 ARG A CA 1
ATOM 852 C C . ARG A 1 102 ? -0.953 -3.280 -4.647 1.00 94.19 102 ARG A C 1
ATOM 854 O O . ARG A 1 102 ? -0.004 -3.232 -3.860 1.00 94.19 102 ARG A O 1
ATOM 861 N N . ASP A 1 103 ? -1.680 -2.232 -5.005 1.00 94.19 103 ASP A N 1
ATOM 862 C CA . ASP A 1 103 ? -1.526 -0.927 -4.378 1.00 94.19 103 ASP A CA 1
ATOM 863 C C . ASP A 1 103 ? -1.714 -1.072 -2.863 1.00 94.19 103 ASP A C 1
ATOM 865 O O . ASP A 1 103 ? -2.526 -1.873 -2.389 1.00 94.19 103 ASP A O 1
ATOM 869 N N . TYR A 1 104 ? -0.934 -0.337 -2.079 1.00 90.94 104 TYR A N 1
ATOM 870 C CA . TYR A 1 104 ? -0.991 -0.463 -0.628 1.00 90.94 104 TYR A CA 1
ATOM 871 C C . TYR A 1 104 ? -1.024 0.901 0.042 1.00 90.94 104 TYR A C 1
ATOM 873 O O . TYR A 1 104 ? -0.218 1.789 -0.241 1.00 90.94 104 TYR A O 1
ATOM 881 N N . GLY A 1 105 ? -1.979 1.054 0.957 1.00 92.31 105 GLY A N 1
ATOM 882 C CA . GLY A 1 105 ? -1.990 2.158 1.900 1.00 92.31 105 GLY A CA 1
ATOM 883 C C . GLY A 1 105 ? -0.785 2.050 2.826 1.00 92.31 105 GLY A C 1
ATOM 884 O O . GLY A 1 105 ? -0.511 0.978 3.368 1.00 92.31 105 GLY A O 1
ATOM 885 N N . ASP A 1 106 ? -0.079 3.158 3.024 1.00 92.62 106 ASP A N 1
ATOM 886 C CA . ASP A 1 106 ? 0.968 3.269 4.036 1.00 92.62 106 ASP A CA 1
ATOM 887 C C . ASP A 1 106 ? 0.318 3.256 5.425 1.00 92.62 106 ASP A C 1
ATOM 889 O O . ASP A 1 106 ? -0.048 4.294 5.975 1.00 92.62 106 ASP A O 1
ATOM 893 N N . ASN A 1 107 ? 0.016 2.048 5.907 1.00 94.44 107 ASN A N 1
ATOM 894 C CA . ASN A 1 107 ? -0.832 1.824 7.067 1.00 94.44 107 ASN A CA 1
ATOM 895 C C . ASN A 1 107 ? -0.075 2.141 8.358 1.00 94.44 107 ASN A C 1
ATOM 897 O O . ASN A 1 107 ? 0.913 1.494 8.700 1.00 94.44 107 ASN A O 1
ATOM 901 N N . GLY A 1 108 ? -0.590 3.104 9.115 1.00 95.44 108 GLY A N 1
ATOM 902 C CA . GLY A 1 108 ? 0.009 3.531 10.371 1.00 95.44 108 GLY A CA 1
ATOM 903 C C . GLY A 1 108 ? -0.255 2.584 11.542 1.00 95.44 108 GLY A C 1
ATOM 904 O O . GLY A 1 108 ? 0.424 2.689 12.566 1.00 95.44 108 GLY A O 1
ATOM 905 N N . LEU A 1 109 ? -1.231 1.677 11.412 1.00 97.00 109 LEU A N 1
ATOM 906 C CA . LEU A 1 109 ? -1.585 0.702 12.443 1.00 97.00 109 LEU A CA 1
ATOM 907 C C . LEU A 1 109 ? -0.689 -0.532 12.342 1.00 97.00 109 LEU A C 1
ATOM 909 O O . LEU A 1 109 ? -0.545 -1.141 11.284 1.00 97.00 109 LEU A O 1
ATOM 913 N N . TYR A 1 110 ? -0.114 -0.936 13.469 1.00 96.62 110 TYR A N 1
ATOM 914 C CA . TYR A 1 110 ? 0.658 -2.171 13.553 1.00 96.62 110 TYR A CA 1
ATOM 915 C C . TYR A 1 110 ? -0.273 -3.378 13.712 1.00 96.62 110 TYR A C 1
ATOM 917 O O . TYR A 1 110 ? -1.252 -3.287 14.448 1.00 96.62 110 TYR A O 1
ATOM 925 N N . ASN A 1 111 ? 0.057 -4.518 13.088 1.00 96.81 111 ASN A N 1
ATOM 926 C CA . ASN A 1 111 ? -0.705 -5.771 13.221 1.00 96.81 111 ASN A CA 1
ATOM 927 C C . ASN A 1 111 ? -2.217 -5.552 13.010 1.00 96.81 111 ASN A C 1
ATOM 929 O O . ASN A 1 111 ? -3.052 -5.908 13.841 1.00 96.81 111 ASN A O 1
ATOM 933 N N . ALA A 1 112 ? -2.550 -4.842 11.935 1.00 96.50 112 ALA A N 1
ATOM 934 C CA . ALA A 1 112 ? -3.898 -4.340 11.711 1.00 96.50 112 ALA A CA 1
ATOM 935 C C . ALA A 1 112 ? -4.834 -5.360 11.043 1.00 96.50 112 ALA A C 1
ATOM 937 O O . ALA A 1 112 ? -6.038 -5.136 11.025 1.00 96.50 112 ALA A O 1
ATOM 938 N N . SER A 1 113 ? -4.271 -6.471 10.563 1.00 95.50 113 SER A N 1
ATOM 939 C CA . SER A 1 113 ? -4.971 -7.684 10.112 1.00 95.50 113 SER A CA 1
ATOM 940 C C . SER A 1 113 ? -4.936 -8.800 11.172 1.00 95.50 113 SER A C 1
ATOM 942 O O . SER A 1 113 ? -5.200 -9.947 10.873 1.00 95.50 113 SER A O 1
ATOM 944 N N . PHE A 1 114 ? -4.509 -8.493 12.405 1.00 97.06 114 PHE A N 1
ATOM 945 C CA . PHE A 1 114 ? -4.518 -9.394 13.571 1.00 97.06 114 PHE A CA 1
ATOM 946 C C . PHE A 1 114 ? -3.803 -10.755 13.436 1.00 97.06 114 PHE A C 1
ATOM 948 O O . PHE A 1 114 ? -3.942 -11.596 14.320 1.00 97.06 114 PHE A O 1
ATOM 955 N N . GLU A 1 115 ? -2.957 -10.950 12.423 1.00 95.31 115 GLU A N 1
ATOM 956 C CA . GLU A 1 115 ? -2.171 -12.180 12.213 1.00 95.31 115 GLU A CA 1
ATOM 957 C C . GLU A 1 115 ? -1.260 -12.553 13.397 1.00 95.31 115 GLU A C 1
ATOM 959 O O . GLU A 1 115 ? -0.963 -13.726 13.642 1.00 95.31 115 GLU A O 1
ATOM 964 N N . PHE A 1 116 ? -0.837 -11.557 14.182 1.00 95.38 116 PHE A N 1
ATOM 965 C CA . PHE A 1 116 ? -0.087 -11.750 15.429 1.00 95.38 116 PHE A CA 1
ATOM 966 C C . PHE A 1 116 ? -0.992 -11.660 16.669 1.00 95.38 116 PHE A C 1
ATOM 968 O O . PHE A 1 116 ? -0.587 -11.191 17.739 1.00 95.38 116 PHE A O 1
ATOM 975 N N . GLY A 1 117 ? -2.256 -12.053 16.522 1.00 96.12 117 GLY A N 1
ATOM 976 C CA . GLY A 1 117 ? -3.303 -11.886 17.513 1.00 96.12 117 GLY A CA 1
ATOM 977 C C . GLY A 1 117 ? -3.471 -10.427 17.941 1.00 96.12 117 GLY A C 1
ATOM 978 O O . GLY A 1 117 ? -3.533 -9.518 17.118 1.00 96.12 117 GLY A O 1
ATOM 979 N N . LEU A 1 118 ? -3.508 -10.171 19.253 1.00 97.56 118 LEU A N 1
ATOM 980 C CA . LEU A 1 118 ? -3.627 -8.815 19.814 1.00 97.56 118 LEU A CA 1
ATOM 981 C C . LEU A 1 118 ? -2.270 -8.153 20.106 1.00 97.56 118 LEU A C 1
ATOM 983 O O . LEU A 1 118 ? -2.212 -7.159 20.831 1.00 97.56 118 LEU A O 1
ATOM 987 N N . GLN A 1 119 ? -1.160 -8.669 19.565 1.00 97.75 119 GLN A N 1
ATOM 988 C CA . GLN A 1 119 ? 0.147 -8.048 19.774 1.00 97.75 119 GLN A CA 1
ATOM 989 C C . GLN A 1 119 ? 0.147 -6.597 19.273 1.00 97.75 119 GLN A C 1
ATOM 991 O O . GLN A 1 119 ? -0.295 -6.300 18.163 1.00 97.75 119 GLN A O 1
ATOM 996 N N . GLY A 1 120 ? 0.644 -5.687 20.115 1.00 97.00 120 GLY A N 1
ATOM 997 C CA . GLY A 1 120 ? 0.668 -4.247 19.849 1.00 97.00 120 GLY A CA 1
ATOM 998 C C . GLY A 1 120 ? -0.655 -3.522 20.111 1.00 97.00 120 GLY A C 1
ATOM 999 O O . GLY A 1 120 ? -0.654 -2.295 20.139 1.00 97.00 120 GLY A O 1
ATOM 1000 N N . TRP A 1 121 ? -1.752 -4.239 20.372 1.00 98.44 121 TRP A N 1
ATOM 1001 C CA . TRP A 1 121 ? -3.053 -3.667 20.716 1.00 98.44 121 TRP A CA 1
ATOM 1002 C C . TRP A 1 121 ? -3.304 -3.727 22.226 1.00 98.44 121 TRP A C 1
ATOM 1004 O O . TRP A 1 121 ? -3.278 -4.793 22.840 1.00 98.44 121 TRP A O 1
ATOM 1014 N N . LYS A 1 122 ? -3.633 -2.585 22.838 1.00 98.56 122 LYS A N 1
ATOM 1015 C CA . LYS A 1 122 ? -4.317 -2.575 24.137 1.00 98.56 122 LYS A CA 1
ATOM 1016 C C . LYS A 1 122 ? -5.772 -2.954 23.895 1.00 98.56 122 LYS A C 1
ATOM 1018 O O . LYS A 1 122 ? -6.386 -2.399 22.992 1.00 98.56 122 LYS A O 1
ATOM 1023 N N . SER A 1 123 ? -6.334 -3.844 24.699 1.00 98.38 123 SER A N 1
ATOM 1024 C CA . SER A 1 123 ? -7.691 -4.338 24.478 1.00 98.38 123 SER A CA 1
ATOM 1025 C C . SER A 1 123 ? -8.470 -4.561 25.770 1.00 98.38 123 SER A C 1
ATOM 1027 O O . SER A 1 123 ? -7.890 -4.730 26.843 1.00 98.38 123 SER A O 1
ATOM 1029 N N . GLN A 1 124 ? -9.795 -4.548 25.649 1.00 98.69 124 GLN A N 1
ATOM 1030 C CA . GLN A 1 124 ? -10.740 -4.975 26.676 1.00 98.69 124 GLN A CA 1
ATOM 1031 C C . GLN A 1 124 ? -11.931 -5.640 25.989 1.00 98.69 124 GLN A C 1
ATOM 1033 O O . GLN A 1 124 ? -12.413 -5.129 24.979 1.00 98.69 124 GLN A O 1
ATOM 1038 N N . ASP A 1 125 ? -12.390 -6.771 26.525 1.00 98.50 125 ASP A N 1
ATOM 1039 C CA . ASP A 1 125 ? -13.507 -7.549 25.972 1.00 98.50 125 ASP A CA 1
ATOM 1040 C C . ASP A 1 125 ? -13.358 -7.848 24.467 1.00 98.50 125 ASP A C 1
ATOM 1042 O O . ASP A 1 125 ? -14.340 -7.960 23.728 1.00 98.50 125 ASP A O 1
ATOM 1046 N N . ALA A 1 126 ? -12.103 -7.992 24.029 1.00 98.56 126 ALA A N 1
ATOM 1047 C CA . ALA A 1 126 ? -11.720 -8.354 22.677 1.00 98.56 126 ALA A CA 1
ATOM 1048 C C . ALA A 1 126 ? -10.957 -9.681 22.681 1.00 98.56 126 ALA A C 1
ATOM 1050 O O . ALA A 1 126 ? -10.111 -9.928 23.542 1.00 98.56 126 ALA A O 1
ATOM 1051 N N . THR A 1 127 ? -11.250 -10.536 21.709 1.00 98.31 127 THR A N 1
ATOM 1052 C CA . THR A 1 127 ? -10.652 -11.866 21.566 1.00 98.31 127 THR A CA 1
ATOM 1053 C C . THR A 1 127 ? -10.382 -12.156 20.105 1.00 98.31 127 THR A C 1
ATOM 1055 O O . THR A 1 127 ? -11.182 -11.776 19.252 1.00 98.31 127 THR A O 1
ATOM 1058 N N . ILE A 1 128 ? -9.310 -12.888 19.826 1.00 98.06 128 ILE A N 1
ATOM 1059 C CA . ILE A 1 128 ? -9.053 -13.391 18.480 1.00 98.06 128 ILE A CA 1
ATOM 1060 C C . ILE A 1 128 ? -9.990 -14.559 18.177 1.00 98.06 128 ILE A C 1
ATOM 1062 O O . ILE A 1 128 ? -10.212 -15.428 19.023 1.00 98.06 128 ILE A O 1
ATOM 1066 N N . VAL A 1 129 ? -10.555 -14.541 16.977 1.00 97.31 129 VAL A N 1
ATOM 1067 C CA . VAL A 1 129 ? -11.362 -15.603 16.372 1.00 97.31 129 VAL A CA 1
ATOM 1068 C C . VAL A 1 129 ? -10.795 -15.914 14.982 1.00 97.31 129 VAL A C 1
ATOM 1070 O O . VAL A 1 129 ? -9.950 -15.173 14.495 1.00 97.31 129 VAL A O 1
ATOM 1073 N N . GLY A 1 130 ? -11.234 -17.006 14.356 1.00 92.44 130 GLY A N 1
ATOM 1074 C CA . GLY A 1 130 ? -10.681 -17.473 13.078 1.00 92.44 130 GLY A CA 1
ATOM 1075 C C . GLY A 1 130 ? -9.757 -18.680 13.243 1.00 92.44 130 GLY A C 1
ATOM 1076 O O . GLY A 1 130 ? -9.820 -19.379 14.263 1.00 92.44 130 GLY A O 1
ATOM 1077 N N . ASP A 1 131 ? -8.936 -18.948 12.229 1.00 87.12 131 ASP A N 1
ATOM 1078 C CA . ASP A 1 131 ? -7.960 -20.041 12.233 1.00 87.12 131 ASP A CA 1
ATOM 1079 C C . ASP A 1 131 ? -6.510 -19.522 12.171 1.00 87.12 131 ASP A C 1
ATOM 1081 O O . ASP A 1 131 ? -6.241 -18.359 12.449 1.00 87.12 131 ASP A O 1
ATOM 1085 N N . LYS A 1 132 ? -5.531 -20.402 11.926 1.00 81.69 132 LYS A N 1
ATOM 1086 C CA . LYS A 1 132 ? -4.107 -20.018 11.928 1.00 81.69 132 LYS A CA 1
ATOM 1087 C C . LYS A 1 132 ? -3.678 -19.191 10.712 1.00 81.69 132 LYS A C 1
ATOM 1089 O O . LYS A 1 132 ? -2.585 -18.638 10.757 1.00 81.69 132 LYS A O 1
ATOM 1094 N N . ASN A 1 133 ? -4.468 -19.186 9.643 1.00 84.88 133 ASN A N 1
ATOM 1095 C CA . ASN A 1 133 ? -4.162 -18.520 8.378 1.00 84.88 133 ASN A CA 1
ATOM 1096 C C . ASN A 1 133 ? -4.998 -17.253 8.156 1.00 84.88 133 ASN A C 1
ATOM 1098 O O . ASN A 1 133 ? -4.735 -16.545 7.190 1.00 84.88 133 ASN A O 1
ATOM 1102 N N . ASP A 1 134 ? -6.020 -17.037 8.983 1.00 90.06 134 ASP A N 1
ATOM 1103 C CA . ASP A 1 134 ? -6.940 -15.906 8.907 1.00 90.06 134 ASP A CA 1
ATOM 1104 C C . ASP A 1 134 ? -7.463 -15.612 10.323 1.00 90.06 134 ASP A C 1
ATOM 1106 O O . ASP A 1 134 ? -8.312 -16.339 10.864 1.00 90.06 134 ASP A O 1
ATOM 1110 N N . GLN A 1 135 ? -6.860 -14.608 10.963 1.00 95.69 135 GLN A N 1
ATOM 1111 C CA . GLN A 1 135 ? -7.181 -14.189 12.325 1.00 95.69 135 GLN A CA 1
ATOM 1112 C C . GLN A 1 135 ? -7.952 -12.875 12.324 1.00 95.69 135 GLN A C 1
ATOM 1114 O O . GLN A 1 135 ? -7.540 -11.878 11.751 1.00 95.69 135 GLN A O 1
ATOM 1119 N N . GLN A 1 136 ? -9.030 -12.847 13.098 1.00 97.56 136 GLN A N 1
ATOM 1120 C CA . GLN A 1 136 ? -9.933 -11.709 13.215 1.00 97.56 136 GLN A CA 1
ATOM 1121 C C . GLN A 1 136 ? -10.075 -11.306 14.676 1.00 97.56 136 GLN A C 1
ATOM 1123 O O . GLN A 1 136 ? -9.958 -12.137 15.581 1.00 97.56 136 GLN A O 1
ATOM 1128 N N . VAL A 1 137 ? -10.415 -10.048 14.943 1.00 98.50 137 VAL A N 1
ATOM 1129 C CA . VAL A 1 137 ? -10.748 -9.598 16.298 1.00 98.50 137 VAL A CA 1
ATOM 1130 C C . VAL A 1 137 ? -12.257 -9.522 16.490 1.00 98.50 137 VAL A C 1
ATOM 1132 O O . VAL A 1 137 ? -12.960 -8.755 15.837 1.00 98.50 137 VAL A O 1
ATOM 1135 N N . LYS A 1 138 ? -12.771 -10.283 17.456 1.00 98.62 138 LYS A N 1
ATOM 1136 C CA . LYS A 1 138 ? -14.118 -10.100 17.993 1.00 98.62 138 LYS A CA 1
ATOM 1137 C C . LYS A 1 138 ? -14.062 -9.143 19.174 1.00 98.62 138 LYS A C 1
ATOM 1139 O O . LYS A 1 138 ? -13.365 -9.432 20.141 1.00 98.62 138 LYS A O 1
ATOM 1144 N N . ILE A 1 139 ? -14.834 -8.063 19.135 1.00 98.81 139 ILE A N 1
ATOM 1145 C CA . ILE A 1 139 ? -14.972 -7.097 20.232 1.00 98.81 139 ILE A CA 1
ATOM 1146 C C . ILE A 1 139 ? -16.429 -7.116 20.691 1.00 98.81 139 ILE A C 1
ATOM 1148 O O . ILE A 1 139 ? -17.341 -6.907 19.887 1.00 98.81 139 ILE A O 1
ATOM 1152 N N . ARG A 1 140 ? -16.666 -7.410 21.972 1.00 98.62 140 ARG A N 1
ATOM 1153 C CA . ARG A 1 140 ? -18.016 -7.352 22.549 1.00 98.62 140 ARG A CA 1
ATOM 1154 C C . ARG A 1 140 ? -18.441 -5.911 22.782 1.00 98.62 140 ARG A C 1
ATOM 1156 O O . ARG A 1 140 ? -17.605 -5.031 22.956 1.00 98.62 140 ARG A O 1
ATOM 1163 N N . THR A 1 141 ? -19.746 -5.691 22.838 1.00 98.56 141 THR A N 1
ATOM 1164 C CA . THR A 1 141 ? -20.353 -4.401 23.182 1.00 98.56 141 THR A CA 1
ATOM 1165 C C . THR A 1 141 ? -19.721 -3.814 24.453 1.00 98.56 141 THR A C 1
ATOM 1167 O O . THR A 1 141 ? -19.658 -4.482 25.482 1.00 98.56 141 THR A O 1
ATOM 1170 N N . GLY A 1 142 ? -19.247 -2.569 24.379 1.00 98.38 142 GLY A N 1
ATOM 1171 C CA . GLY A 1 142 ? -18.515 -1.867 25.442 1.00 98.38 142 GLY A CA 1
ATOM 1172 C C . GLY A 1 142 ? -17.003 -2.133 25.471 1.00 98.38 142 GLY A C 1
ATOM 1173 O O . GLY A 1 142 ? -16.264 -1.367 26.089 1.00 98.38 142 GLY A O 1
ATOM 1174 N N . GLY A 1 143 ? -16.532 -3.174 24.782 1.00 98.75 143 GLY A N 1
ATOM 1175 C CA . GLY A 1 143 ? -15.120 -3.502 24.617 1.00 98.75 143 GLY A CA 1
ATOM 1176 C C . GLY A 1 143 ? -14.392 -2.568 23.652 1.00 98.75 143 GLY A C 1
ATOM 1177 O O . GLY A 1 143 ? -15.004 -1.789 22.916 1.00 98.75 143 GLY A O 1
ATOM 1178 N N . PHE A 1 144 ? -13.062 -2.653 23.635 1.00 98.81 144 PHE A N 1
ATOM 1179 C CA . PHE A 1 144 ? -12.236 -1.816 22.770 1.00 98.81 144 PHE A CA 1
ATOM 1180 C C . PHE A 1 144 ? -10.920 -2.473 22.355 1.00 98.81 144 PHE A C 1
ATOM 1182 O O . PHE A 1 144 ? -10.407 -3.372 23.025 1.00 98.81 144 PHE A O 1
ATOM 1189 N N . ILE A 1 145 ? -10.335 -1.927 21.289 1.00 98.81 145 ILE A N 1
ATOM 1190 C CA . ILE A 1 145 ? -8.916 -2.068 20.946 1.00 98.81 145 ILE A CA 1
ATOM 1191 C C . ILE A 1 145 ? -8.296 -0.683 20.731 1.00 98.81 145 ILE A C 1
ATOM 1193 O O . ILE A 1 145 ? -8.971 0.244 20.281 1.00 98.81 145 ILE A O 1
ATOM 1197 N N . ALA A 1 146 ? -7.023 -0.513 21.078 1.00 98.69 146 ALA A N 1
ATOM 1198 C CA . ALA A 1 146 ? -6.320 0.758 20.959 1.00 98.69 146 ALA A CA 1
ATOM 1199 C C . ALA A 1 146 ? -4.818 0.595 20.692 1.00 98.69 146 ALA A C 1
ATOM 1201 O O . ALA A 1 146 ? -4.188 -0.338 21.195 1.00 98.69 146 ALA A O 1
ATOM 1202 N N . GLN A 1 147 ? -4.237 1.554 19.971 1.00 98.06 147 GLN A N 1
ATOM 1203 C CA . GLN A 1 147 ? -2.791 1.729 19.824 1.00 98.06 147 GLN A CA 1
ATOM 1204 C C . GLN A 1 147 ? -2.393 3.170 20.113 1.00 98.06 147 GLN A C 1
ATOM 1206 O O . GLN A 1 147 ? -3.081 4.108 19.715 1.00 98.06 147 GLN A O 1
ATOM 1211 N N . SER A 1 148 ? -1.233 3.332 20.747 1.00 96.81 148 SER A N 1
ATOM 1212 C CA . SER A 1 148 ? -0.580 4.629 20.893 1.00 96.81 148 SER A CA 1
ATOM 1213 C C . SER A 1 148 ? 0.713 4.643 20.092 1.00 96.81 148 SER A C 1
ATOM 1215 O O . SER A 1 148 ? 1.573 3.788 20.296 1.00 96.81 148 SER A O 1
ATOM 1217 N N . PHE A 1 149 ? 0.876 5.614 19.198 1.00 95.75 149 PHE A N 1
ATOM 1218 C CA . PHE A 1 149 ? 2.039 5.692 18.315 1.00 95.75 149 PHE A CA 1
ATOM 1219 C C . PHE A 1 149 ? 2.355 7.133 17.909 1.00 95.75 149 PHE A C 1
ATOM 1221 O O . PHE A 1 149 ? 1.513 8.023 17.988 1.00 95.75 149 PHE A O 1
ATOM 1228 N N . GLN A 1 150 ? 3.588 7.368 17.464 1.00 94.44 150 GLN A N 1
ATOM 1229 C CA . GLN A 1 150 ? 3.976 8.617 16.817 1.00 94.44 150 GLN A CA 1
ATOM 1230 C C . GLN A 1 150 ? 3.654 8.514 15.324 1.00 94.44 150 GLN A C 1
ATOM 1232 O O . GLN A 1 150 ? 4.312 7.764 14.602 1.00 94.44 150 GLN A O 1
ATOM 1237 N N . ALA A 1 151 ? 2.658 9.266 14.848 1.00 92.38 151 ALA A N 1
ATOM 1238 C CA . ALA A 1 151 ? 2.194 9.153 13.464 1.00 92.38 151 ALA A CA 1
ATOM 1239 C C . ALA A 1 151 ? 3.299 9.457 12.442 1.00 92.38 151 ALA A C 1
ATOM 1241 O O . ALA A 1 151 ? 3.405 8.762 11.442 1.00 92.38 151 ALA A O 1
ATOM 1242 N N . SER A 1 152 ? 4.187 10.421 12.713 1.00 89.69 152 SER A N 1
ATOM 1243 C CA . SER A 1 152 ? 5.308 10.737 11.812 1.00 89.69 152 SER A CA 1
ATOM 1244 C C . SER A 1 152 ? 6.333 9.609 11.657 1.00 89.69 152 SER A C 1
ATOM 1246 O O . SER A 1 152 ? 7.150 9.669 10.749 1.00 89.69 152 SER A O 1
ATOM 1248 N N . SER A 1 153 ? 6.315 8.613 12.544 1.00 90.50 153 SER A N 1
ATOM 1249 C CA . SER A 1 153 ? 7.181 7.428 12.478 1.00 90.50 153 SER A CA 1
ATOM 1250 C C . SER A 1 153 ? 6.481 6.231 11.822 1.00 90.50 153 SER A C 1
ATOM 1252 O O . SER A 1 153 ? 7.068 5.156 11.726 1.00 90.50 153 SER A O 1
ATOM 1254 N N . ARG A 1 154 ? 5.207 6.391 11.440 1.00 90.31 154 ARG A N 1
ATOM 1255 C CA . ARG A 1 154 ? 4.334 5.328 10.920 1.00 90.31 154 ARG A CA 1
ATOM 1256 C C . ARG A 1 154 ? 3.650 5.678 9.600 1.00 90.31 154 ARG A C 1
ATOM 1258 O O . ARG A 1 154 ? 3.254 4.766 8.899 1.00 90.31 154 ARG A O 1
ATOM 1265 N N . LEU A 1 155 ? 3.487 6.965 9.304 1.00 89.62 155 LEU A N 1
ATOM 1266 C CA . LEU A 1 155 ? 2.803 7.486 8.126 1.00 89.62 155 LEU A CA 1
ATOM 1267 C C . LEU A 1 155 ? 3.718 8.479 7.394 1.00 89.62 155 LEU A C 1
ATOM 1269 O O . LEU A 1 155 ? 4.105 9.518 7.945 1.00 89.62 155 LEU A O 1
ATOM 1273 N N . LEU A 1 156 ? 4.014 8.196 6.131 1.00 86.25 156 LEU A N 1
ATOM 1274 C CA . LEU A 1 156 ? 4.658 9.078 5.163 1.00 86.25 156 LEU A CA 1
ATOM 1275 C C . LEU A 1 156 ? 3.876 10.386 5.079 1.00 86.25 156 LEU A C 1
ATOM 1277 O O . LEU A 1 156 ? 2.683 10.375 4.792 1.00 86.25 156 LEU A O 1
ATOM 1281 N N . LEU A 1 157 ? 4.536 11.524 5.311 1.00 85.56 157 LEU A N 1
ATOM 1282 C CA . LEU A 1 157 ? 3.905 12.852 5.346 1.00 85.56 157 LEU A CA 1
ATOM 1283 C C . LEU A 1 157 ? 2.731 12.992 6.337 1.00 85.56 157 LEU A C 1
ATOM 1285 O O . LEU A 1 157 ? 1.846 13.815 6.111 1.00 85.56 157 LEU A O 1
ATOM 1289 N N . ALA A 1 158 ? 2.737 12.269 7.466 1.00 83.81 158 ALA A N 1
ATOM 1290 C CA . ALA A 1 158 ? 1.674 12.326 8.485 1.00 83.81 158 ALA A CA 1
ATOM 1291 C C . ALA A 1 158 ? 1.169 13.750 8.805 1.00 83.81 158 ALA A C 1
ATOM 1293 O O . ALA A 1 158 ? -0.024 13.974 8.992 1.00 83.81 158 ALA A O 1
ATOM 1294 N N . LYS A 1 159 ? 2.092 14.721 8.864 1.00 85.25 159 LYS A N 1
ATOM 1295 C CA . LYS A 1 159 ? 1.804 16.116 9.227 1.00 85.25 159 LYS A CA 1
ATOM 1296 C C . LYS A 1 159 ? 1.189 16.952 8.101 1.00 85.25 159 LYS A C 1
ATOM 1298 O O . LYS A 1 159 ? 0.632 18.008 8.390 1.00 85.25 159 LYS A O 1
ATOM 1303 N N . SER A 1 160 ? 1.288 16.497 6.856 1.00 88.38 160 SER A N 1
ATOM 1304 C CA . SER A 1 160 ? 0.843 17.237 5.672 1.00 88.38 160 SER A CA 1
ATOM 1305 C C . SER A 1 160 ? -0.608 16.946 5.292 1.00 88.38 160 SER A C 1
ATOM 1307 O O . SER A 1 160 ? -1.195 17.700 4.521 1.00 88.38 160 SER A O 1
ATOM 1309 N N . TYR A 1 161 ? -1.205 15.871 5.813 1.00 90.56 161 TYR A N 1
ATOM 1310 C CA . TYR A 1 161 ? -2.598 15.545 5.519 1.00 90.56 161 TYR A CA 1
ATOM 1311 C C . TYR A 1 161 ? -3.571 16.366 6.366 1.00 90.56 161 TYR A C 1
ATOM 1313 O O . TYR A 1 161 ? -3.332 16.650 7.542 1.00 90.56 161 TYR A O 1
ATOM 1321 N N . ASN A 1 162 ? -4.714 16.692 5.762 1.00 92.94 162 ASN A N 1
ATOM 1322 C CA . ASN A 1 162 ? -5.877 17.231 6.472 1.00 92.94 162 ASN A CA 1
ATOM 1323 C C . ASN A 1 162 ? -6.822 16.112 6.929 1.00 92.94 162 ASN A C 1
ATOM 1325 O O . ASN A 1 162 ? -7.393 16.192 8.012 1.00 92.94 162 ASN A O 1
ATOM 1329 N N . MET A 1 163 ? -6.935 15.051 6.128 1.00 94.56 163 MET A N 1
ATOM 1330 C CA . MET A 1 163 ? -7.756 13.874 6.404 1.00 94.56 163 MET A CA 1
ATOM 1331 C C . MET A 1 163 ? -6.939 12.608 6.151 1.00 94.56 163 MET A C 1
ATOM 1333 O O . MET A 1 163 ? -6.172 12.562 5.189 1.00 94.56 163 MET A O 1
ATOM 1337 N N . LEU A 1 164 ? -7.152 11.579 6.965 1.00 95.56 164 LEU A N 1
ATOM 1338 C CA . LEU A 1 164 ? -6.669 10.22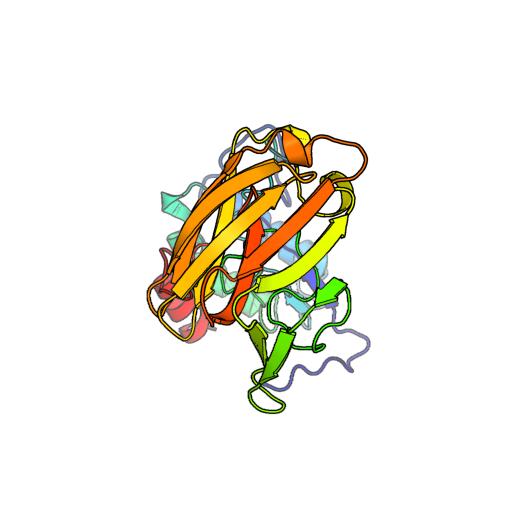0 6.712 1.00 95.56 164 LEU A CA 1
ATOM 1339 C C . LEU A 1 164 ? -7.836 9.332 6.258 1.00 95.56 164 LEU A C 1
ATOM 1341 O O . LEU A 1 164 ? -9.007 9.659 6.474 1.00 95.56 164 LEU A O 1
ATOM 1345 N N . ASN A 1 165 ? -7.518 8.212 5.619 1.00 95.75 165 ASN A N 1
ATOM 1346 C CA . ASN A 1 165 ? -8.457 7.127 5.362 1.00 95.75 165 ASN A CA 1
ATOM 1347 C C . ASN A 1 165 ? -8.422 6.157 6.537 1.00 95.75 165 ASN A C 1
ATOM 1349 O O . ASN A 1 165 ? -7.341 5.716 6.915 1.00 95.75 165 ASN A O 1
ATOM 1353 N N . LEU A 1 166 ? -9.591 5.815 7.070 1.00 97.19 166 LEU A N 1
ATOM 1354 C CA . LEU A 1 166 ? -9.800 4.671 7.945 1.00 97.19 166 LEU A CA 1
ATOM 1355 C C . LEU A 1 166 ? -10.640 3.645 7.186 1.00 97.19 166 LEU A C 1
ATOM 1357 O O . LEU A 1 166 ? -11.844 3.844 7.036 1.00 97.19 166 LEU A O 1
ATOM 1361 N N . CYS A 1 167 ? -10.017 2.576 6.709 1.00 96.25 167 CYS A N 1
ATOM 1362 C CA . CYS A 1 167 ? -10.714 1.450 6.104 1.00 96.25 167 CYS A CA 1
ATOM 1363 C C . CYS A 1 167 ? -10.832 0.300 7.096 1.00 96.25 167 CYS A C 1
ATOM 1365 O O . CYS A 1 167 ? -9.904 0.027 7.857 1.00 96.25 167 CYS A O 1
ATOM 1367 N N . ILE A 1 168 ? -11.992 -0.340 7.098 1.00 96.94 168 ILE A N 1
ATOM 1368 C CA . ILE A 1 168 ? -12.354 -1.411 8.016 1.00 96.94 168 ILE A CA 1
ATOM 1369 C C . ILE A 1 168 ? -12.959 -2.535 7.187 1.00 96.94 168 ILE A C 1
ATOM 1371 O O . ILE A 1 168 ? -13.946 -2.305 6.484 1.00 96.94 168 ILE A O 1
ATOM 1375 N N . ASN A 1 169 ? -12.398 -3.733 7.310 1.00 96.31 169 ASN A N 1
ATOM 1376 C CA . ASN A 1 169 ? -13.048 -4.956 6.874 1.00 96.31 169 ASN A CA 1
ATOM 1377 C C . ASN A 1 169 ? -13.838 -5.536 8.056 1.00 96.31 169 ASN A C 1
ATOM 1379 O O . ASN A 1 169 ? -13.268 -5.907 9.086 1.00 96.31 169 ASN A O 1
ATOM 1383 N N . ALA A 1 170 ? -15.163 -5.548 7.932 1.00 97.44 170 ALA A N 1
ATOM 1384 C CA . ALA A 1 170 ? -16.069 -6.032 8.964 1.00 97.44 170 ALA A CA 1
ATOM 1385 C C . ALA A 1 170 ? -16.740 -7.340 8.533 1.00 97.44 170 ALA A C 1
ATOM 1387 O O . ALA A 1 170 ? -17.322 -7.439 7.454 1.00 97.44 170 ALA A O 1
ATOM 1388 N N . GLN A 1 171 ? -16.738 -8.331 9.418 1.00 97.31 171 GLN A N 1
ATOM 1389 C CA . GLN A 1 171 ? -17.283 -9.665 9.142 1.00 97.31 171 GLN A CA 1
ATOM 1390 C C . GLN A 1 171 ? -18.766 -9.786 9.516 1.00 97.31 171 GLN A C 1
ATOM 1392 O O . GLN A 1 171 ? -19.454 -10.729 9.128 1.00 97.31 171 GLN A O 1
ATOM 1397 N N . ASN A 1 172 ? -19.303 -8.801 10.237 1.00 97.38 172 ASN A N 1
ATOM 1398 C CA . ASN A 1 172 ? -20.714 -8.700 10.580 1.00 97.38 172 ASN A CA 1
ATOM 1399 C C . ASN A 1 172 ? -21.181 -7.235 10.614 1.00 97.38 172 ASN A C 1
ATOM 1401 O O . ASN A 1 172 ? -20.394 -6.291 10.605 1.00 97.38 172 ASN A O 1
ATOM 1405 N N . LYS A 1 173 ? -22.502 -7.039 10.665 1.00 97.94 173 LYS A N 1
ATOM 1406 C CA . LYS A 1 173 ? -23.086 -5.716 10.927 1.00 97.94 173 LYS A CA 1
ATOM 1407 C C . LYS A 1 173 ? -22.836 -5.321 12.380 1.00 97.94 173 LYS A C 1
ATOM 1409 O O . LYS A 1 173 ? -22.963 -6.162 13.267 1.00 97.94 173 LYS A O 1
ATOM 1414 N N . GLY A 1 174 ? -22.602 -4.037 12.625 1.00 97.00 174 GLY A N 1
ATOM 1415 C CA . GLY A 1 174 ? -22.444 -3.528 13.982 1.00 97.00 174 GLY A CA 1
ATOM 1416 C C . GLY A 1 174 ? -22.225 -2.025 14.042 1.00 97.00 174 GLY A C 1
ATOM 1417 O O . GLY A 1 174 ? -22.426 -1.318 13.053 1.00 97.00 174 GLY A O 1
ATOM 1418 N N . LYS A 1 175 ? -21.849 -1.530 15.217 1.00 98.25 175 LYS A N 1
ATOM 1419 C CA . LYS A 1 175 ? -21.600 -0.114 15.473 1.00 98.25 175 LYS A CA 1
ATOM 1420 C C . LYS A 1 175 ? -20.283 0.073 16.210 1.00 98.25 175 LYS A C 1
ATOM 1422 O O . LYS A 1 175 ? -19.979 -0.678 17.137 1.00 98.25 175 LYS A O 1
ATOM 1427 N N . LEU A 1 176 ? -19.524 1.081 15.799 1.00 98.06 176 LEU A N 1
ATOM 1428 C CA . LEU A 1 176 ? -18.250 1.451 16.406 1.00 98.06 176 LEU A CA 1
ATOM 1429 C C . LEU A 1 176 ? -18.215 2.946 16.699 1.00 98.06 176 LEU A C 1
ATOM 1431 O O . LEU A 1 176 ? -18.675 3.745 15.888 1.00 98.06 176 LEU A O 1
ATOM 1435 N N . ALA A 1 177 ? -17.553 3.318 17.787 1.00 98.38 177 ALA A N 1
ATOM 1436 C CA . ALA A 1 177 ? -17.078 4.673 18.014 1.00 98.38 177 ALA A CA 1
ATOM 1437 C C . ALA A 1 177 ? -15.550 4.707 17.876 1.00 98.38 177 ALA A C 1
ATOM 1439 O O . ALA A 1 177 ? -14.833 3.917 18.497 1.00 98.38 177 ALA A O 1
ATOM 1440 N N . VAL A 1 178 ? -15.048 5.623 17.052 1.00 98.25 178 VAL A N 1
ATOM 1441 C CA . VAL A 1 178 ? -13.616 5.849 16.835 1.00 98.25 178 VAL A CA 1
ATOM 1442 C C . VAL A 1 178 ? -13.183 7.051 17.655 1.00 98.25 178 VAL A C 1
ATOM 1444 O O . VAL A 1 178 ? -13.781 8.123 17.566 1.00 98.25 178 VAL A O 1
ATOM 1447 N N . TYR A 1 179 ? -12.122 6.875 18.432 1.00 98.06 179 TYR A N 1
ATOM 1448 C CA . TYR A 1 179 ? -11.535 7.898 19.278 1.00 98.06 179 TYR A CA 1
ATOM 1449 C C . TYR A 1 179 ? -10.109 8.204 18.835 1.00 98.06 179 TYR A C 1
ATOM 1451 O O . TYR A 1 179 ? -9.302 7.292 18.628 1.00 98.06 179 TYR A O 1
ATOM 1459 N N . VAL A 1 180 ? -9.785 9.493 18.795 1.00 97.06 180 VAL A N 1
ATOM 1460 C CA . VAL A 1 180 ? -8.424 9.998 18.611 1.00 97.06 180 VAL A CA 1
ATOM 1461 C C . VAL A 1 180 ? -8.097 10.915 19.783 1.00 97.06 180 VAL A C 1
ATOM 1463 O O . VAL A 1 180 ? -8.786 11.907 20.019 1.00 97.06 180 VAL A O 1
ATOM 1466 N N . ASN A 1 181 ? -7.060 10.575 20.551 1.00 96.06 181 ASN A N 1
ATOM 1467 C CA . ASN A 1 181 ? -6.663 11.291 21.774 1.00 96.06 181 ASN A CA 1
ATOM 1468 C C . ASN A 1 181 ? -7.840 11.500 22.745 1.00 96.06 181 ASN A C 1
ATOM 1470 O O . ASN A 1 181 ? -8.089 12.608 23.219 1.00 96.06 181 ASN A O 1
ATOM 1474 N N . ASP A 1 182 ? -8.594 10.420 22.970 1.00 93.44 182 ASP A N 1
ATOM 1475 C CA . ASP A 1 182 ? -9.776 10.344 23.843 1.00 93.44 182 ASP A CA 1
ATOM 1476 C C . ASP A 1 182 ? -10.957 11.251 23.469 1.00 93.44 182 ASP A C 1
ATOM 1478 O O . ASP A 1 182 ? -11.951 11.306 24.194 1.00 93.44 182 ASP A O 1
ATOM 1482 N N . L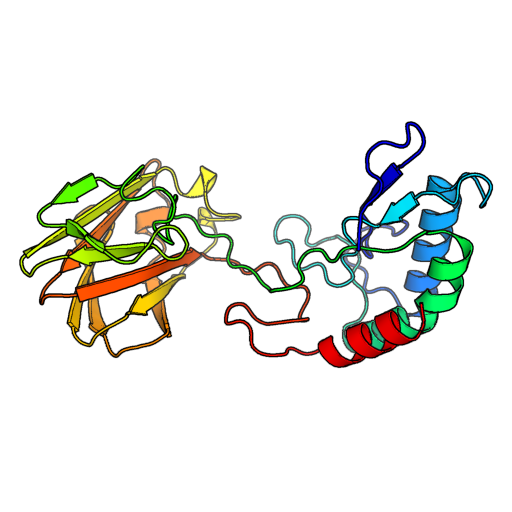YS A 1 183 ? -10.918 11.877 22.291 1.00 95.06 183 LYS A N 1
ATOM 1483 C CA . LYS A 1 183 ? -12.071 12.544 21.683 1.00 95.06 183 LYS A CA 1
ATOM 1484 C C . LYS A 1 183 ? -12.714 11.620 20.663 1.00 95.06 183 LYS A C 1
ATOM 1486 O O . LYS A 1 183 ? -12.004 10.987 19.887 1.00 95.06 183 LYS A O 1
ATOM 1491 N N . ILE A 1 184 ? -14.042 11.547 20.671 1.00 93.75 184 ILE A N 1
ATOM 1492 C CA . ILE A 1 184 ? -14.789 10.845 19.625 1.00 93.75 184 ILE A CA 1
ATOM 1493 C C . ILE A 1 184 ? -14.599 11.616 18.321 1.00 93.75 184 ILE A C 1
ATOM 1495 O O . ILE A 1 184 ? -14.888 12.810 18.276 1.00 93.75 184 ILE A O 1
ATOM 1499 N N . ASP A 1 185 ? -14.129 10.924 17.289 1.00 93.00 185 ASP A N 1
ATOM 1500 C CA . ASP A 1 185 ? -14.016 11.470 15.936 1.00 93.00 185 ASP A CA 1
ATOM 1501 C C . ASP A 1 185 ? -15.197 11.015 15.069 1.00 93.00 185 ASP A C 1
ATOM 1503 O O . ASP A 1 185 ? -15.803 11.823 14.371 1.00 93.00 185 ASP A O 1
ATOM 1507 N N . LEU A 1 186 ? -15.581 9.732 15.152 1.00 95.62 186 LEU A N 1
ATOM 1508 C CA . LEU A 1 186 ? -16.623 9.140 14.307 1.00 95.62 186 LEU A CA 1
ATOM 1509 C C . LEU A 1 186 ? -17.486 8.129 15.070 1.00 95.62 186 LEU A C 1
ATOM 1511 O O . LEU A 1 186 ? -16.967 7.321 15.838 1.00 95.62 186 LEU A O 1
ATOM 1515 N N . HIS A 1 187 ? -18.783 8.105 14.757 1.00 97.31 187 HIS A N 1
ATOM 1516 C CA . HIS A 1 187 ? -19.661 6.957 14.997 1.00 97.31 187 HIS A CA 1
ATOM 1517 C C . HIS A 1 187 ? -19.937 6.264 13.662 1.00 97.31 187 HIS A C 1
ATOM 1519 O O . HIS A 1 187 ? -20.384 6.898 12.705 1.00 97.31 187 HIS A O 1
ATOM 1525 N N . LEU A 1 188 ? -19.673 4.963 13.590 1.00 97.12 188 LEU A N 1
ATOM 1526 C CA . LEU A 1 188 ? -19.748 4.171 12.369 1.00 97.12 188 LEU A CA 1
ATOM 1527 C C . LEU A 1 188 ? -20.862 3.136 12.483 1.00 97.12 188 LEU A C 1
ATOM 1529 O O . LEU A 1 188 ? -20.938 2.398 13.463 1.00 97.12 188 LEU A O 1
ATOM 1533 N N . GLN A 1 189 ? -21.692 3.041 11.445 1.00 96.94 189 GLN A N 1
ATOM 1534 C CA . GLN A 1 189 ? -22.576 1.896 11.243 1.00 96.94 189 GLN A CA 1
ATOM 1535 C C . GLN A 1 189 ? -21.951 0.973 10.204 1.00 96.94 189 GLN A C 1
ATOM 1537 O O . GLN A 1 189 ? -21.855 1.324 9.027 1.00 96.94 189 GLN A O 1
ATOM 1542 N N . LEU A 1 190 ? -21.527 -0.202 10.654 1.00 95.88 190 LEU A N 1
ATOM 1543 C CA . LEU A 1 190 ? -20.872 -1.195 9.823 1.00 95.88 190 LEU A CA 1
ATOM 1544 C C . LEU A 1 190 ? -21.897 -2.086 9.128 1.00 95.88 190 LEU A C 1
ATOM 1546 O O . LEU A 1 190 ? -22.883 -2.544 9.719 1.00 95.88 190 LEU A O 1
ATOM 1550 N N . LYS A 1 191 ? -21.606 -2.384 7.866 1.00 95.75 191 LYS A N 1
ATOM 1551 C CA . LYS A 1 191 ? -22.136 -3.548 7.158 1.00 95.75 191 LYS A CA 1
ATOM 1552 C C . LYS A 1 191 ? -21.012 -4.580 7.052 1.00 95.75 191 LYS A C 1
ATOM 1554 O O . LYS A 1 191 ? -19.866 -4.259 7.331 1.00 95.75 191 LYS A O 1
ATOM 1559 N N . GLN A 1 192 ? -21.348 -5.798 6.646 1.00 96.25 192 GLN A N 1
ATOM 1560 C CA . GLN A 1 192 ? -20.329 -6.787 6.307 1.00 96.25 192 GLN A CA 1
ATOM 1561 C C . GLN A 1 192 ? -19.610 -6.371 5.012 1.00 96.25 192 GLN A C 1
ATOM 1563 O O . GLN A 1 192 ? -20.284 -5.955 4.064 1.00 96.25 192 GLN A O 1
ATOM 1568 N N . GLY A 1 193 ? -18.281 -6.480 4.989 1.00 94.75 193 GLY A N 1
ATOM 1569 C CA . GLY A 1 193 ? -17.398 -6.105 3.880 1.00 94.75 193 GLY A CA 1
ATOM 1570 C C . GLY A 1 193 ? -16.439 -4.958 4.214 1.00 94.75 193 GLY A C 1
ATOM 1571 O O . GLY A 1 193 ? -16.285 -4.573 5.375 1.00 94.75 193 GLY A O 1
ATOM 1572 N N . ASP A 1 194 ? -15.813 -4.414 3.172 1.00 92.88 194 ASP A N 1
ATOM 1573 C CA . ASP A 1 194 ? -14.842 -3.322 3.249 1.00 92.88 194 ASP A CA 1
ATOM 1574 C C . ASP A 1 194 ? -15.504 -1.943 3.163 1.00 92.88 194 ASP A C 1
ATOM 1576 O O . ASP A 1 194 ? -16.248 -1.642 2.225 1.00 92.88 194 ASP A O 1
ATOM 1580 N N . PHE A 1 195 ? -15.198 -1.071 4.126 1.00 92.94 195 PHE A N 1
ATOM 1581 C CA . PHE A 1 195 ? -15.695 0.305 4.152 1.00 92.94 195 PHE A CA 1
ATOM 1582 C C . PHE A 1 195 ? -14.604 1.279 4.563 1.00 92.94 195 PHE A C 1
ATOM 1584 O O . PHE A 1 195 ? -13.918 1.063 5.558 1.00 92.94 195 PHE A O 1
ATOM 1591 N N . CYS A 1 196 ? -14.495 2.388 3.833 1.00 94.19 196 CYS A N 1
ATOM 1592 C CA . CYS A 1 196 ? -13.542 3.452 4.117 1.00 94.19 196 CYS A CA 1
ATOM 1593 C C . CYS A 1 196 ? -14.242 4.739 4.543 1.00 94.19 196 CYS A C 1
ATOM 1595 O O . CYS A 1 196 ? -15.214 5.185 3.931 1.00 94.19 196 CYS A O 1
ATOM 1597 N N . TYR A 1 197 ? -13.689 5.364 5.574 1.00 95.50 197 TYR A N 1
ATOM 1598 C CA . TYR A 1 197 ? -14.166 6.598 6.176 1.00 95.50 197 TYR A CA 1
ATOM 1599 C C . TYR A 1 197 ? -13.039 7.629 6.199 1.00 95.50 197 TYR A C 1
ATOM 1601 O O . TYR A 1 197 ? -11.857 7.285 6.222 1.00 95.50 197 TYR A O 1
ATOM 1609 N N . LYS A 1 198 ? -13.400 8.913 6.197 1.00 95.38 198 LYS A N 1
ATOM 1610 C CA . LYS A 1 198 ? -12.439 10.005 6.369 1.00 95.38 198 LYS A CA 1
ATOM 1611 C C . LYS A 1 198 ? -12.387 10.402 7.839 1.00 95.38 198 LYS A C 1
ATOM 1613 O O . LYS A 1 198 ? -13.429 10.684 8.418 1.00 95.38 198 LYS A O 1
ATOM 1618 N N . ILE A 1 199 ? -11.184 10.452 8.400 1.00 95.06 199 ILE A N 1
ATOM 1619 C CA . ILE A 1 199 ? -10.917 10.845 9.791 1.00 95.06 199 ILE A CA 1
ATOM 1620 C C . ILE A 1 199 ? -10.023 12.091 9.810 1.00 95.06 199 ILE A C 1
ATOM 1622 O O . ILE A 1 199 ? -9.141 12.228 8.953 1.00 95.06 199 ILE A O 1
ATOM 1626 N N . ALA A 1 200 ? -10.257 13.018 10.740 1.00 93.50 200 ALA A N 1
ATOM 1627 C CA . ALA A 1 200 ? -9.482 14.256 10.805 1.00 93.50 200 ALA A CA 1
ATOM 1628 C C . ALA A 1 200 ? -8.021 13.978 11.197 1.00 93.50 200 ALA A C 1
ATOM 1630 O O . ALA A 1 200 ? -7.733 13.269 12.162 1.00 93.50 200 ALA A O 1
ATOM 1631 N N . ALA A 1 201 ? -7.066 14.557 10.464 1.00 93.88 201 ALA A N 1
ATOM 1632 C CA . ALA A 1 201 ? -5.644 14.291 10.694 1.00 93.88 201 ALA A CA 1
ATOM 1633 C C . ALA A 1 201 ? -5.057 15.060 11.894 1.00 93.88 201 ALA A C 1
ATOM 1635 O O . ALA A 1 201 ? -3.955 14.746 12.339 1.00 93.88 201 ALA A O 1
ATOM 1636 N N . ASP A 1 202 ? -5.756 16.058 12.443 1.00 93.06 202 ASP A N 1
ATOM 1637 C CA . ASP A 1 202 ? -5.204 16.955 13.472 1.00 93.06 202 ASP A CA 1
ATOM 1638 C C . ASP A 1 202 ? -4.790 16.226 14.758 1.00 93.06 202 ASP A C 1
ATOM 1640 O O . ASP A 1 202 ? -3.751 16.538 15.347 1.00 93.06 202 ASP A O 1
ATOM 1644 N N . GLY A 1 203 ? -5.530 15.187 15.157 1.00 92.25 203 GLY A N 1
ATOM 1645 C CA . GLY A 1 203 ? -5.153 14.333 16.287 1.00 92.25 203 GLY A CA 1
ATOM 1646 C C . GLY A 1 203 ? -3.867 13.522 16.057 1.00 92.25 203 GLY A C 1
ATOM 1647 O O . GLY A 1 203 ? -3.202 13.131 17.019 1.00 92.25 203 GLY A O 1
ATOM 1648 N N . PHE A 1 204 ? -3.470 13.331 14.797 1.00 94.06 204 PHE A N 1
ATOM 1649 C CA . PHE A 1 204 ? -2.283 12.578 14.381 1.00 94.06 204 PHE A CA 1
ATOM 1650 C C . PHE A 1 204 ? -1.040 13.457 14.193 1.00 94.06 204 PHE A C 1
ATOM 1652 O O . PHE A 1 204 ? 0.060 12.948 14.013 1.00 94.06 204 PHE A O 1
ATOM 1659 N N . LYS A 1 205 ? -1.166 14.788 14.273 1.00 91.56 205 LYS A N 1
ATOM 1660 C CA . LYS A 1 205 ? -0.027 15.716 14.118 1.00 91.56 205 LYS A CA 1
ATOM 1661 C C . LYS A 1 205 ? 0.807 15.886 15.396 1.00 91.56 205 LYS A C 1
ATOM 1663 O O . LYS A 1 205 ? 1.842 16.556 15.372 1.00 91.56 205 LYS A O 1
ATOM 1668 N N . GLN A 1 206 ? 0.357 15.297 16.502 1.00 87.81 206 GLN A N 1
ATOM 1669 C CA . GLN A 1 206 ? 0.978 15.396 17.823 1.00 87.81 206 GLN A CA 1
ATOM 1670 C C . GLN A 1 206 ? 2.210 14.482 17.948 1.00 87.81 206 GLN A C 1
ATOM 1672 O O . GLN A 1 206 ? 2.451 13.616 17.107 1.00 87.81 206 GLN A O 1
ATOM 1677 N N . ALA A 1 207 ? 3.013 14.675 19.002 1.00 87.25 207 ALA A N 1
ATOM 1678 C CA . ALA A 1 207 ? 4.195 13.843 19.257 1.00 87.25 207 ALA A CA 1
ATOM 1679 C C . ALA A 1 207 ? 3.831 12.368 19.499 1.00 87.25 207 ALA A C 1
ATOM 1681 O O . ALA A 1 207 ? 4.569 11.469 19.103 1.00 87.25 207 ALA A O 1
ATOM 1682 N N . GLN A 1 208 ? 2.673 12.128 20.110 1.00 93.69 208 GLN A N 1
ATOM 1683 C CA . GLN A 1 208 ? 2.094 10.811 20.310 1.00 93.69 208 GLN A CA 1
ATOM 1684 C C . GLN A 1 208 ? 0.583 10.908 20.118 1.00 93.69 208 GLN A C 1
ATOM 1686 O O . GLN A 1 208 ? -0.037 11.875 20.557 1.00 93.69 208 GLN A O 1
ATOM 1691 N N . THR A 1 209 ? 0.004 9.900 19.477 1.00 94.88 209 THR A N 1
ATOM 1692 C CA . THR A 1 209 ? -1.427 9.809 19.205 1.00 94.88 209 THR A CA 1
ATOM 1693 C C . THR A 1 209 ? -1.969 8.508 19.762 1.00 94.88 209 THR A C 1
ATOM 1695 O O . THR A 1 209 ? -1.361 7.459 19.566 1.00 94.88 209 THR A O 1
ATOM 1698 N N . SER A 1 210 ? -3.112 8.582 20.438 1.00 96.81 210 SER A N 1
ATOM 1699 C CA . SER A 1 210 ? -3.911 7.425 20.842 1.00 96.81 210 SER A CA 1
ATOM 1700 C C . SER A 1 210 ? -5.040 7.228 19.835 1.00 96.81 210 SER A C 1
ATOM 1702 O O . SER A 1 210 ? -5.874 8.117 19.672 1.00 96.81 210 SER A O 1
ATOM 1704 N N . PHE A 1 211 ? -5.061 6.081 19.163 1.00 98.00 211 PHE A N 1
ATOM 1705 C CA . PHE A 1 211 ? -6.151 5.634 18.301 1.00 98.00 211 PHE A CA 1
ATOM 1706 C C . PHE A 1 211 ? -6.885 4.488 18.992 1.00 98.00 211 PHE A C 1
ATOM 1708 O O . PHE A 1 211 ? -6.261 3.497 19.374 1.00 98.00 211 PHE A O 1
ATOM 1715 N N . LYS A 1 212 ? -8.201 4.611 19.163 1.00 98.62 212 LYS A N 1
ATOM 1716 C CA . LYS A 1 212 ? -9.023 3.630 19.879 1.00 98.62 212 LYS A CA 1
ATOM 1717 C C . LYS A 1 212 ? -10.340 3.399 19.149 1.00 98.62 212 LYS A C 1
ATOM 1719 O O . LYS A 1 212 ? -11.010 4.350 18.765 1.00 98.62 212 LYS A O 1
ATOM 1724 N N . ILE A 1 213 ? -10.727 2.137 19.017 1.00 98.44 213 ILE A N 1
ATOM 1725 C CA . ILE A 1 213 ? -12.035 1.713 18.519 1.00 98.44 213 ILE A CA 1
ATOM 1726 C C . ILE A 1 213 ? -12.795 1.092 19.685 1.00 98.44 213 ILE A C 1
ATOM 1728 O O . ILE A 1 213 ? -12.294 0.161 20.313 1.00 98.44 213 ILE A O 1
ATOM 1732 N N . VAL A 1 214 ? -13.995 1.600 19.957 1.00 98.69 214 VAL A N 1
ATOM 1733 C CA . VAL A 1 214 ? -14.925 1.060 20.954 1.00 98.69 214 VAL A CA 1
ATOM 1734 C C . VAL A 1 214 ? -16.116 0.448 20.232 1.00 98.69 214 VAL A C 1
ATOM 1736 O O . VAL A 1 214 ? -16.711 1.077 19.358 1.00 98.69 214 VAL A O 1
ATOM 1739 N N . ALA A 1 215 ? -16.468 -0.776 20.603 1.00 98.62 215 ALA A N 1
ATOM 1740 C CA . ALA A 1 215 ? -17.614 -1.482 20.060 1.00 98.62 215 ALA A CA 1
ATOM 1741 C C . ALA A 1 215 ? -18.908 -1.010 20.740 1.00 98.62 215 ALA A C 1
ATOM 1743 O O . ALA A 1 215 ? -19.115 -1.234 21.930 1.00 98.62 215 ALA A O 1
ATOM 1744 N N . GLU A 1 216 ? -19.801 -0.366 19.991 1.00 98.56 216 GLU A N 1
ATOM 1745 C CA . GLU A 1 216 ? -21.142 0.019 20.469 1.00 98.56 216 GLU A CA 1
ATOM 1746 C C . GLU A 1 216 ? -22.168 -1.113 20.282 1.00 98.56 216 GLU A C 1
ATOM 1748 O O . GLU A 1 216 ? -23.280 -1.063 20.806 1.00 98.56 216 GLU A O 1
ATOM 1753 N N . SER A 1 217 ? -21.786 -2.147 19.536 1.00 98.38 217 SER A N 1
ATOM 1754 C CA . SER A 1 217 ? -22.426 -3.458 19.473 1.00 98.38 217 SER A CA 1
ATOM 1755 C C . SER A 1 217 ? -21.350 -4.524 19.267 1.00 98.38 217 SER A C 1
ATOM 1757 O O . SER A 1 217 ? -20.238 -4.189 18.874 1.00 98.38 217 SER A O 1
ATOM 1759 N N . ASP A 1 218 ? -21.679 -5.804 19.422 1.00 98.38 218 ASP A N 1
ATOM 1760 C CA . ASP A 1 218 ? -20.748 -6.889 19.096 1.00 98.38 218 ASP A CA 1
ATOM 1761 C C . ASP A 1 218 ? -20.303 -6.816 17.624 1.00 98.38 218 ASP A C 1
ATOM 1763 O O . ASP A 1 218 ? -21.130 -6.787 16.707 1.00 98.38 218 ASP A O 1
ATOM 1767 N N . VAL A 1 219 ? -18.989 -6.806 17.399 1.00 98.31 219 VAL A N 1
ATOM 1768 C CA . VAL A 1 219 ? -18.367 -6.732 16.069 1.00 98.31 219 VAL A CA 1
ATOM 1769 C C . VAL A 1 219 ? -17.261 -7.766 15.920 1.00 98.31 219 VAL A C 1
ATOM 1771 O O . VAL A 1 219 ? -16.623 -8.163 16.896 1.00 98.31 219 VAL A O 1
ATOM 1774 N N . VAL A 1 220 ? -17.022 -8.174 14.680 1.00 98.31 220 VAL A N 1
ATOM 1775 C CA . VAL A 1 220 ? -15.862 -8.947 14.251 1.00 98.31 220 VAL A CA 1
ATOM 1776 C C . VAL A 1 220 ? -15.199 -8.177 13.116 1.00 98.31 220 VAL A C 1
ATOM 1778 O O . VAL A 1 220 ? -15.845 -7.881 12.109 1.00 98.31 220 VAL A O 1
ATOM 1781 N N . LEU A 1 221 ? -13.938 -7.805 13.315 1.00 98.19 221 LEU A N 1
ATOM 1782 C CA . LEU A 1 221 ? -13.138 -7.031 12.371 1.00 98.19 221 LEU A CA 1
ATOM 1783 C C . LEU A 1 221 ? -11.970 -7.890 11.900 1.00 98.19 221 LEU A C 1
ATOM 1785 O O . LEU A 1 221 ? -11.316 -8.541 12.713 1.00 98.19 221 LEU A O 1
ATOM 1789 N N . ASP A 1 222 ? -11.729 -7.865 10.602 1.00 96.81 222 ASP A N 1
ATOM 1790 C CA . ASP A 1 222 ? -10.685 -8.644 9.941 1.00 96.81 222 ASP A CA 1
ATOM 1791 C C . ASP A 1 222 ? -9.442 -7.796 9.692 1.00 96.81 222 ASP A C 1
ATOM 1793 O O . ASP A 1 222 ? -8.337 -8.145 10.086 1.00 96.81 222 ASP A O 1
ATOM 1797 N N . GLU A 1 223 ? -9.639 -6.594 9.155 1.00 96.00 223 GLU A N 1
ATOM 1798 C CA . GLU A 1 223 ? -8.546 -5.691 8.837 1.00 96.00 223 GLU A CA 1
ATOM 1799 C C . GLU A 1 223 ? -8.909 -4.241 9.153 1.00 96.00 223 GLU A C 1
ATOM 1801 O O . GLU A 1 223 ? -10.033 -3.781 8.933 1.00 96.00 223 GLU A O 1
ATOM 1806 N N . LEU A 1 224 ? -7.922 -3.500 9.650 1.00 97.06 224 LEU A N 1
ATOM 1807 C CA . LEU A 1 224 ? -7.963 -2.056 9.822 1.00 97.06 224 LEU A CA 1
ATOM 1808 C C . LEU A 1 224 ? -6.839 -1.407 9.018 1.00 97.06 224 LEU A C 1
ATOM 1810 O O . LEU A 1 224 ? -5.677 -1.799 9.096 1.00 97.06 224 LEU A O 1
ATOM 1814 N N . LYS A 1 225 ? -7.149 -0.340 8.290 1.00 96.25 225 LYS A N 1
ATOM 1815 C CA . LYS A 1 225 ? -6.140 0.479 7.617 1.00 96.25 225 LYS A CA 1
ATOM 1816 C C . LYS A 1 225 ? -6.345 1.933 7.977 1.00 96.25 225 LYS A C 1
ATOM 1818 O O . LYS A 1 225 ? -7.420 2.470 7.749 1.00 96.25 225 LYS A O 1
ATOM 1823 N N . LEU A 1 226 ? -5.307 2.573 8.501 1.00 96.81 226 LEU A N 1
ATOM 1824 C CA . LEU A 1 226 ? -5.263 4.011 8.722 1.00 96.81 226 LEU A CA 1
ATOM 1825 C C . LEU A 1 226 ? -4.107 4.593 7.915 1.00 96.81 226 LEU A C 1
ATOM 1827 O O . LEU A 1 226 ? -2.957 4.354 8.264 1.00 96.81 226 LEU A O 1
ATOM 1831 N N . TYR A 1 227 ? -4.384 5.350 6.860 1.00 95.38 227 TYR A N 1
ATOM 1832 C CA . TYR A 1 227 ? -3.337 5.835 5.956 1.00 95.38 227 TYR A CA 1
ATOM 1833 C C . TYR A 1 227 ? -3.704 7.166 5.303 1.00 95.38 227 TYR A C 1
ATOM 1835 O O . TYR A 1 227 ? -4.872 7.461 5.047 1.00 95.38 227 TYR A O 1
ATOM 1843 N N . GLY A 1 228 ? -2.690 7.982 5.012 1.00 93.25 228 GLY A N 1
ATOM 1844 C CA . GLY A 1 228 ? -2.840 9.216 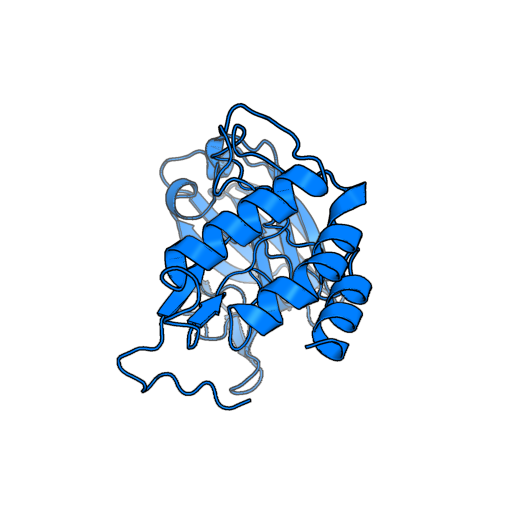4.229 1.00 93.25 228 GLY A CA 1
ATOM 1845 C C . GLY A 1 228 ? -2.423 9.067 2.763 1.00 93.25 228 GLY A C 1
ATOM 1846 O O . GLY A 1 228 ? -2.800 9.887 1.929 1.00 93.25 228 GLY A O 1
ATOM 1847 N N . PHE A 1 229 ? -1.680 8.006 2.445 1.00 92.75 229 PHE A N 1
ATOM 1848 C CA . PHE A 1 229 ? -1.076 7.775 1.139 1.00 92.75 229 PHE A CA 1
ATOM 1849 C C . PHE A 1 229 ? -1.211 6.316 0.716 1.00 92.75 229 PHE A C 1
ATOM 1851 O O . PHE A 1 229 ? -1.167 5.419 1.555 1.00 92.75 229 PHE A O 1
ATOM 1858 N N . VAL A 1 230 ? -1.360 6.114 -0.590 1.00 93.00 230 VAL A N 1
ATOM 1859 C CA . VAL A 1 230 ? -1.384 4.808 -1.247 1.00 93.00 230 VAL A CA 1
ATOM 1860 C C . VAL A 1 230 ? -0.226 4.781 -2.223 1.00 93.00 230 VAL A C 1
ATOM 1862 O O . VAL A 1 230 ? -0.192 5.610 -3.136 1.00 93.00 230 VAL A O 1
ATOM 1865 N N . GLN A 1 231 ? 0.702 3.846 -2.047 1.00 92.50 231 GLN A N 1
ATOM 1866 C CA . GLN A 1 231 ? 1.712 3.577 -3.060 1.00 92.50 231 GLN A CA 1
ATOM 1867 C C . GLN A 1 231 ? 1.039 2.855 -4.220 1.00 92.50 231 GLN A C 1
ATOM 1869 O O . GLN A 1 231 ? 0.390 1.827 -4.015 1.00 92.50 231 GLN A O 1
ATOM 1874 N N . LYS A 1 232 ? 1.205 3.400 -5.425 1.00 93.44 232 LYS A N 1
ATOM 1875 C CA . LYS A 1 232 ? 0.547 2.886 -6.619 1.00 93.44 232 LYS A CA 1
ATOM 1876 C C . LYS A 1 232 ? 1.533 2.272 -7.585 1.00 93.44 232 LYS A C 1
ATOM 1878 O O . LYS A 1 232 ? 2.551 2.879 -7.900 1.00 93.44 232 LYS A O 1
ATOM 1883 N N . LEU A 1 233 ? 1.155 1.114 -8.102 1.00 95.12 233 LEU A N 1
ATOM 1884 C CA . LEU A 1 233 ? 1.635 0.600 -9.377 1.00 95.12 233 LEU A CA 1
ATOM 1885 C C . LEU A 1 233 ? 0.476 0.411 -10.371 1.00 95.12 233 LEU A C 1
ATOM 1887 O O . LEU A 1 233 ? 0.726 0.164 -11.548 1.00 95.12 233 LEU A O 1
ATOM 1891 N N . ASP A 1 234 ? -0.779 0.529 -9.907 1.00 95.31 234 ASP A N 1
ATOM 1892 C CA . ASP A 1 234 ? -2.016 0.420 -10.689 1.00 95.31 234 ASP A CA 1
ATOM 1893 C C . ASP A 1 234 ? -2.141 -0.922 -11.448 1.00 95.31 234 ASP A C 1
ATOM 1895 O O . ASP A 1 234 ? -2.643 -0.988 -12.574 1.00 95.31 234 ASP A O 1
ATOM 1899 N N . VAL A 1 235 ? -1.685 -2.021 -10.835 1.00 96.69 235 VAL A N 1
ATOM 1900 C CA . VAL A 1 235 ? -1.893 -3.392 -11.347 1.00 96.69 235 VAL A CA 1
ATOM 1901 C C . VAL A 1 235 ? -3.147 -4.000 -10.724 1.00 96.69 235 VAL A C 1
ATOM 1903 O O . VAL A 1 235 ? -4.067 -4.370 -11.450 1.00 96.69 235 VAL A O 1
ATOM 1906 N N . TYR A 1 236 ? -3.217 -4.013 -9.394 1.00 96.88 236 TYR A N 1
ATOM 1907 C CA . TYR A 1 236 ? -4.453 -4.148 -8.625 1.00 96.88 236 TYR A CA 1
ATOM 1908 C C . TYR A 1 236 ? -4.573 -2.960 -7.678 1.00 96.88 236 TYR A C 1
ATOM 1910 O O . TYR A 1 236 ? -3.558 -2.492 -7.162 1.00 96.88 236 TYR A O 1
ATOM 1918 N N . ASP A 1 237 ? -5.794 -2.497 -7.438 1.00 93.19 237 ASP A N 1
ATOM 1919 C CA . ASP A 1 237 ? -6.052 -1.471 -6.431 1.00 93.19 237 ASP A CA 1
ATOM 1920 C C . ASP A 1 237 ? -5.876 -2.019 -4.998 1.00 93.19 237 ASP A C 1
ATOM 1922 O O . ASP A 1 237 ? -5.639 -3.209 -4.774 1.00 93.19 237 ASP A O 1
ATOM 1926 N N . GLU A 1 238 ? -6.008 -1.148 -3.998 1.00 88.88 238 GLU A N 1
ATOM 1927 C CA . GLU A 1 238 ? -5.838 -1.495 -2.578 1.00 88.88 238 GLU A CA 1
ATOM 1928 C C . GLU A 1 238 ? -6.874 -2.497 -2.029 1.00 88.88 238 GLU A C 1
ATOM 1930 O O . GLU A 1 238 ? -6.677 -3.058 -0.944 1.00 88.88 238 GLU A O 1
ATOM 1935 N N . PHE A 1 239 ? -7.939 -2.753 -2.796 1.00 86.62 239 PHE A N 1
ATOM 1936 C CA . PHE A 1 239 ? -9.014 -3.706 -2.516 1.00 86.62 239 PHE A CA 1
ATOM 1937 C C . PHE A 1 239 ? -8.919 -4.964 -3.389 1.00 86.62 239 PHE A C 1
ATOM 1939 O O . PHE A 1 239 ? -9.836 -5.782 -3.401 1.00 86.62 239 PHE A O 1
ATOM 1946 N N . ASN A 1 240 ? -7.790 -5.152 -4.082 1.00 89.81 240 ASN A N 1
ATOM 1947 C CA . ASN A 1 240 ? -7.514 -6.310 -4.925 1.00 89.81 240 ASN A CA 1
ATOM 1948 C C . ASN A 1 240 ? -8.407 -6.410 -6.177 1.00 89.81 240 ASN A C 1
ATOM 1950 O O . ASN A 1 240 ? -8.540 -7.493 -6.754 1.00 89.81 240 ASN A O 1
ATOM 1954 N N . HIS A 1 241 ? -8.986 -5.300 -6.638 1.00 93.44 241 HIS A N 1
ATOM 1955 C CA . HIS A 1 241 ? -9.621 -5.239 -7.950 1.00 93.44 241 HIS A CA 1
ATOM 1956 C C . HIS A 1 241 ? -8.582 -4.965 -9.029 1.00 93.44 241 HIS A C 1
ATOM 1958 O O . HIS A 1 241 ? -7.619 -4.227 -8.827 1.00 93.44 241 HIS A O 1
ATOM 1964 N N . GLU A 1 242 ? -8.788 -5.559 -10.198 1.00 97.31 242 GLU A N 1
ATOM 1965 C CA . GLU A 1 242 ? -7.966 -5.303 -11.374 1.00 97.31 242 GLU A CA 1
ATOM 1966 C C . GLU A 1 242 ? -7.924 -3.806 -11.704 1.00 97.31 242 GLU A C 1
ATOM 1968 O O . GLU A 1 242 ? -8.963 -3.156 -11.828 1.00 97.31 242 GLU A O 1
ATOM 1973 N N . SER A 1 243 ? -6.714 -3.271 -11.858 1.00 95.81 243 SER A N 1
ATOM 1974 C CA . SER A 1 243 ? -6.477 -1.857 -12.137 1.00 95.81 243 SER A CA 1
ATOM 1975 C C . SER A 1 243 ? -5.857 -1.662 -13.525 1.00 95.81 243 SER A C 1
ATOM 1977 O O . SER A 1 243 ? -5.755 -2.577 -14.347 1.00 95.81 243 SER A O 1
ATOM 1979 N N . LYS A 1 244 ? -5.488 -0.422 -13.825 1.00 95.69 244 LYS A N 1
ATOM 1980 C CA . LYS A 1 244 ? -5.206 0.100 -15.160 1.00 95.69 244 LYS A CA 1
ATOM 1981 C C . LYS A 1 244 ? -4.198 -0.713 -15.981 1.00 95.69 244 LYS A C 1
ATOM 1983 O O . LYS A 1 244 ? -4.358 -0.823 -17.198 1.00 95.69 244 LYS A O 1
ATOM 1988 N N . TYR A 1 245 ? -3.152 -1.252 -15.357 1.00 97.06 245 TYR A N 1
ATOM 1989 C CA . TYR A 1 245 ? -2.037 -1.895 -16.060 1.00 97.06 245 TYR A CA 1
ATOM 1990 C C . TYR A 1 245 ? -2.044 -3.426 -15.991 1.00 97.06 245 TYR A C 1
ATOM 1992 O O . TYR A 1 245 ? -1.118 -4.051 -16.517 1.00 97.06 245 TYR A O 1
ATOM 2000 N N . ILE A 1 246 ? -3.088 -4.059 -15.438 1.00 97.38 246 ILE A N 1
ATOM 2001 C CA . ILE A 1 246 ? -3.158 -5.526 -15.338 1.00 97.38 246 ILE A CA 1
ATOM 2002 C C . ILE A 1 246 ? -2.999 -6.222 -16.696 1.00 97.38 246 ILE A C 1
ATOM 2004 O O . ILE A 1 246 ? -2.226 -7.171 -16.832 1.00 97.38 246 ILE A O 1
ATOM 2008 N N . GLU A 1 247 ? -3.656 -5.709 -17.736 1.00 98.06 247 GLU A N 1
ATOM 2009 C CA . GLU A 1 247 ? -3.594 -6.285 -19.080 1.00 98.06 247 GLU A CA 1
ATOM 2010 C C . GLU A 1 247 ? -2.207 -6.132 -19.711 1.00 98.06 247 GLU A C 1
ATOM 2012 O O . GLU A 1 247 ? -1.743 -7.016 -20.436 1.00 98.06 247 GLU A O 1
ATOM 2017 N N . ALA A 1 248 ? -1.505 -5.034 -19.415 1.00 97.56 248 ALA A N 1
ATOM 2018 C CA . ALA A 1 248 ? -0.127 -4.846 -19.856 1.00 97.56 248 ALA A CA 1
ATOM 2019 C C . ALA A 1 248 ? 0.810 -5.849 -19.165 1.00 97.56 248 ALA A C 1
ATOM 2021 O O . ALA A 1 248 ? 1.635 -6.468 -19.836 1.00 97.56 248 ALA A O 1
ATOM 2022 N N . ILE A 1 249 ? 0.627 -6.084 -17.861 1.00 97.44 249 ILE A N 1
ATOM 2023 C CA . ILE A 1 249 ? 1.382 -7.087 -17.098 1.00 97.44 249 ILE A CA 1
ATOM 2024 C C . ILE A 1 249 ? 1.097 -8.510 -17.587 1.00 97.44 249 ILE A C 1
ATOM 2026 O O . ILE A 1 249 ? 2.029 -9.287 -17.778 1.00 97.44 249 ILE A O 1
ATOM 2030 N N . ARG A 1 250 ? -0.163 -8.862 -17.865 1.00 97.75 250 ARG A N 1
ATOM 2031 C CA . ARG A 1 250 ? -0.527 -10.168 -18.446 1.00 97.75 250 ARG A CA 1
ATOM 2032 C C . ARG A 1 250 ? 0.166 -10.402 -19.789 1.00 97.75 250 ARG A C 1
ATOM 2034 O O . ARG A 1 250 ? 0.708 -11.482 -20.024 1.00 97.75 250 ARG A O 1
ATOM 2041 N N . LYS A 1 251 ? 0.191 -9.385 -20.658 1.00 98.00 251 LYS A N 1
ATOM 2042 C CA . LYS A 1 251 ? 0.893 -9.442 -21.951 1.00 98.00 251 LYS A CA 1
ATOM 2043 C C . LYS A 1 251 ? 2.406 -9.558 -21.781 1.00 98.00 251 LYS A C 1
ATOM 2045 O O . LYS A 1 251 ? 3.010 -10.372 -22.473 1.00 98.00 251 LYS A O 1
ATOM 2050 N N . LEU A 1 252 ? 2.993 -8.791 -20.862 1.00 97.06 252 LEU A N 1
ATOM 2051 C CA . LEU A 1 252 ? 4.415 -8.858 -20.522 1.00 97.06 252 LEU A CA 1
ATOM 2052 C C . LEU A 1 252 ? 4.799 -10.266 -20.041 1.00 97.06 252 LEU A C 1
ATOM 2054 O O . LEU A 1 252 ? 5.688 -10.880 -20.621 1.00 97.06 252 LEU A O 1
ATOM 2058 N N . ASN A 1 253 ? 4.058 -10.821 -19.079 1.00 96.56 253 ASN A N 1
ATOM 2059 C CA . ASN A 1 253 ? 4.268 -12.174 -18.552 1.00 96.56 253 ASN A CA 1
ATOM 2060 C C . ASN A 1 253 ? 4.137 -13.264 -19.619 1.00 96.56 253 ASN A C 1
ATOM 2062 O O . ASN A 1 253 ? 4.909 -14.211 -19.623 1.00 96.56 253 ASN A O 1
ATOM 2066 N N . LYS A 1 254 ? 3.167 -13.147 -20.535 1.00 97.31 254 LYS A N 1
ATOM 2067 C CA . LYS A 1 254 ? 3.008 -14.105 -21.642 1.00 97.31 254 LYS A CA 1
ATOM 2068 C C . LYS A 1 254 ? 4.163 -14.032 -22.646 1.00 97.31 254 LYS A C 1
ATOM 2070 O O . LYS A 1 254 ? 4.404 -14.992 -23.375 1.00 97.31 254 LYS A O 1
ATOM 2075 N N . ALA A 1 255 ? 4.806 -12.873 -22.749 1.00 96.00 255 ALA A N 1
ATOM 2076 C CA . ALA A 1 255 ? 5.839 -12.622 -23.736 1.00 96.00 255 ALA A CA 1
ATOM 2077 C C . ALA A 1 255 ? 7.246 -12.994 -23.258 1.00 96.00 255 ALA A C 1
ATOM 2079 O O . ALA A 1 255 ? 8.097 -13.171 -24.129 1.00 96.00 255 ALA A O 1
ATOM 2080 N N . LEU A 1 256 ? 7.501 -13.088 -21.949 1.00 90.81 256 LEU A N 1
ATOM 2081 C CA . LEU A 1 256 ? 8.788 -13.483 -21.357 1.00 90.81 256 LEU A CA 1
ATOM 2082 C C . LEU A 1 256 ? 8.929 -15.000 -21.257 1.00 90.81 256 LEU A C 1
ATOM 2084 O O . LEU A 1 256 ? 10.005 -15.468 -21.692 1.00 90.81 256 LEU A O 1
#

Radius of gyration: 21.85 Å; chains: 1; bounding box: 51×39×53 Å

Foldseek 3Di:
DDDPPVDPLEAEAEDEQLQQDPLAQAADELVSSLVSVLVVLCVVCVNLVRQNYEHAEYQQAFPQPVRNSRYHYDPVCSLVSLVVCLVVCVRRYPYYHYPPLEKAFLFLDDCQQCLVPCVQKDWDQWGWDDDNVFIKIKHAAQIKIKHKDQLVVRADPLQVDQKKKKKWQWQAWFWKFKDKPNDTFDIDTDHHGIDIDIGGSPSNNDRMIMIMIHTNHITITRGIGIHDDIGDPQCAYNRRHGGDCVVSVVSSVVSD

Sequence (256 aa):
MILHLNDKNHRGTYWAPFWGAENNYETLTLEQALFNFEYFLNYVTNQGQSTNQVIEQFNFVDNTPYFPNHAKLAEQDVAKFLQKSVPLLKKYSKGYGLWAYRDYGDNGLYNASFEFGLQGWKSQDATIVGDKNDQQVKIRTGGFIAQSFQASSRLLLAKSYNMLNLCINAQNKGKLAVYVNDKIDLHLQLKQGDFCYKIAADGFKQAQTSFKIVAESDVVLDELKLYGFVQKLDVYDEFNHESKYIEAIRKLNKAL

pLDDT: mean 92.37, std 10.41, range [26.09, 98.81]

Secondary structure (DSSP, 8-state):
----TT-TT-EEEEE-TTTTS--SS-EE-HHHHHHHHHHHHHHHTTTTT---EEEEEE------TT-TTS-EE-TTTHHHHHHHTHHHHHHH-SEEEETTSB-EE---STTTT-TTTTTT-EEEEEEEEE-SSSEEEEEEEEEEEEEEE-GGGTSTTTTT-SEEEEEEEESS-EEEEEEETTEEEEEEEE-SEEEEEEEEGGGGSSSSEEEEEEESS-EEEEEEEEES-EE--SSB-TTS-B-TTHHHHHHHHHH-